Protein AF-A0A1F5FVS3-F1 (afdb_monomer)

pLDDT: mean 86.87, std 10.55, range [43.59, 98.06]

Structure (mmCIF, N/CA/C/O backbone):
data_AF-A0A1F5FVS3-F1
#
_entry.id   AF-A0A1F5FVS3-F1
#
loop_
_atom_site.group_PDB
_atom_site.id
_atom_site.type_symbol
_atom_site.label_atom_id
_atom_site.label_alt_id
_atom_site.label_comp_id
_atom_site.label_asym_id
_atom_site.label_entity_id
_atom_site.label_seq_id
_atom_site.pdbx_PDB_ins_code
_atom_site.Cartn_x
_atom_site.Cartn_y
_atom_site.Cartn_z
_atom_site.occupancy
_atom_site.B_iso_or_equiv
_atom_site.auth_seq_id
_atom_site.auth_comp_id
_atom_site.auth_asym_id
_atom_site.auth_atom_id
_atom_site.pdbx_PDB_model_num
ATOM 1 N N . MET A 1 1 ? 17.308 -24.471 -54.828 1.00 52.53 1 MET A N 1
ATOM 2 C CA . MET A 1 1 ? 17.805 -24.048 -53.495 1.00 52.53 1 MET A CA 1
ATOM 3 C C . MET A 1 1 ? 16.875 -23.069 -52.750 1.00 52.53 1 MET A C 1
ATOM 5 O O . MET A 1 1 ? 16.959 -23.013 -51.533 1.00 52.53 1 MET A O 1
ATOM 9 N N . GLY A 1 2 ? 15.968 -22.330 -53.417 1.00 55.03 2 GLY A N 1
ATOM 10 C CA . GLY A 1 2 ? 15.090 -21.342 -52.752 1.00 55.03 2 GLY A CA 1
ATOM 11 C C . GLY A 1 2 ? 13.802 -21.884 -52.103 1.00 55.03 2 GLY A C 1
ATOM 12 O O . GLY A 1 2 ? 13.390 -21.376 -51.065 1.00 55.03 2 GLY A O 1
ATOM 13 N N . ILE A 1 3 ? 13.187 -22.934 -52.662 1.00 52.12 3 ILE A N 1
ATOM 14 C CA . ILE A 1 3 ? 11.895 -23.467 -52.179 1.00 52.12 3 ILE A CA 1
ATOM 15 C C . ILE A 1 3 ? 12.048 -24.175 -50.823 1.00 52.12 3 ILE A C 1
ATOM 17 O O . ILE A 1 3 ? 11.275 -23.900 -49.910 1.00 52.12 3 ILE A O 1
ATOM 21 N N . ASP A 1 4 ? 13.099 -24.978 -50.632 1.00 51.38 4 ASP A N 1
ATOM 22 C CA . ASP A 1 4 ? 13.376 -25.644 -49.347 1.00 51.38 4 ASP A CA 1
ATOM 23 C C . ASP A 1 4 ? 13.728 -24.670 -48.217 1.00 51.38 4 ASP A C 1
ATOM 25 O O . ASP A 1 4 ? 13.404 -24.920 -47.057 1.00 51.38 4 ASP A O 1
ATOM 29 N N . PHE A 1 5 ? 14.380 -23.545 -48.531 1.00 55.28 5 PHE A N 1
ATOM 30 C CA . PHE A 1 5 ? 14.699 -22.511 -47.544 1.00 55.28 5 PHE A CA 1
ATOM 31 C C . PHE A 1 5 ? 13.444 -21.746 -47.114 1.00 55.28 5 PHE A C 1
ATOM 33 O O . PHE A 1 5 ? 13.221 -21.538 -45.919 1.00 55.28 5 PHE A O 1
ATOM 40 N N . LEU A 1 6 ? 12.582 -21.386 -48.070 1.00 43.59 6 LEU A N 1
ATOM 41 C CA . LEU 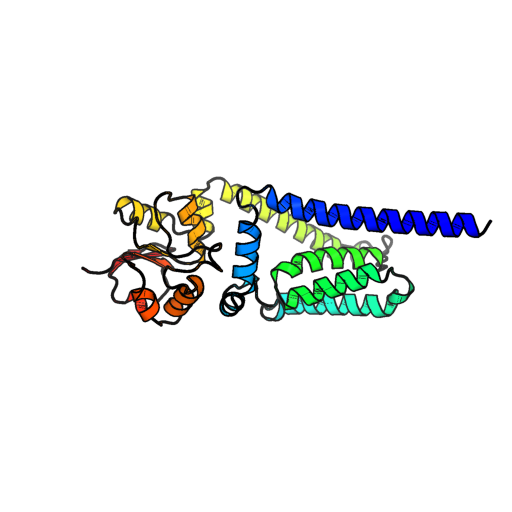A 1 6 ? 11.298 -20.750 -47.782 1.00 43.59 6 LEU A CA 1
ATOM 42 C C . LEU A 1 6 ? 10.370 -21.700 -47.015 1.00 43.59 6 LEU A C 1
ATOM 44 O O . LEU A 1 6 ? 9.794 -21.279 -46.015 1.00 43.59 6 LEU A O 1
ATOM 48 N N . TRP A 1 7 ? 10.320 -22.985 -47.386 1.00 46.38 7 TRP A N 1
ATOM 49 C CA . TRP A 1 7 ? 9.542 -24.013 -46.690 1.00 46.38 7 TRP A CA 1
ATOM 50 C C . TRP A 1 7 ? 10.064 -24.276 -45.271 1.00 46.38 7 TRP A C 1
ATOM 52 O O . TRP A 1 7 ? 9.287 -24.241 -44.319 1.00 46.38 7 TRP A O 1
ATOM 62 N N . LYS A 1 8 ? 11.385 -24.419 -45.076 1.00 54.56 8 LYS A N 1
ATOM 63 C CA . LYS A 1 8 ? 11.986 -24.531 -43.733 1.00 54.56 8 LYS A CA 1
ATOM 64 C C . LYS A 1 8 ? 11.770 -23.275 -42.891 1.00 54.56 8 LYS A C 1
ATOM 66 O O . LYS A 1 8 ? 11.511 -23.403 -41.697 1.00 54.56 8 LYS A O 1
ATOM 71 N N . SER A 1 9 ? 11.848 -22.073 -43.468 1.00 55.88 9 SER A N 1
ATOM 72 C CA . SER A 1 9 ? 11.619 -20.829 -42.717 1.00 55.88 9 SER A CA 1
ATOM 73 C C . SER A 1 9 ? 10.142 -20.636 -42.345 1.00 55.88 9 SER A C 1
ATOM 75 O O . SER A 1 9 ? 9.851 -20.243 -41.214 1.00 55.88 9 SER A O 1
ATOM 77 N N . ALA A 1 10 ? 9.210 -20.998 -43.233 1.00 57.97 10 ALA A N 1
ATOM 78 C CA . ALA A 1 10 ? 7.774 -20.995 -42.968 1.00 57.97 10 ALA A CA 1
ATOM 79 C C . ALA A 1 10 ? 7.402 -22.027 -41.894 1.00 57.97 10 ALA A C 1
ATOM 81 O O . ALA A 1 10 ? 6.698 -21.695 -40.941 1.00 57.97 10 ALA A O 1
ATOM 82 N N . ASN A 1 11 ? 7.952 -23.242 -41.981 1.00 64.50 11 ASN A N 1
ATOM 83 C CA . ASN A 1 11 ? 7.703 -24.302 -41.009 1.00 64.50 11 ASN A CA 1
ATOM 84 C C . ASN A 1 11 ? 8.291 -23.939 -39.631 1.00 64.50 11 ASN A C 1
ATOM 86 O O . ASN A 1 11 ? 7.611 -24.050 -38.612 1.00 64.50 11 ASN A O 1
ATOM 90 N N . ARG A 1 12 ? 9.496 -23.349 -39.595 1.00 65.06 12 ARG A N 1
ATOM 91 C CA . ARG A 1 12 ? 10.111 -22.816 -38.367 1.00 65.06 12 ARG A CA 1
ATOM 92 C C . ARG A 1 12 ? 9.271 -21.692 -37.753 1.00 65.06 12 ARG A C 1
ATOM 94 O O . ARG A 1 12 ? 9.069 -21.684 -36.543 1.00 65.06 12 ARG A O 1
ATOM 101 N N . ARG A 1 13 ? 8.738 -20.768 -38.562 1.00 69.50 13 ARG A N 1
ATOM 102 C CA . ARG A 1 13 ? 7.844 -19.688 -38.104 1.00 69.50 13 ARG A CA 1
ATOM 103 C C . ARG A 1 13 ? 6.516 -20.228 -37.560 1.00 69.50 13 ARG A C 1
ATOM 105 O O . ARG A 1 13 ? 6.058 -19.738 -36.531 1.00 69.50 13 ARG A O 1
ATOM 112 N N . SER A 1 14 ? 5.939 -21.247 -38.201 1.00 74.06 14 SER A N 1
ATOM 113 C CA . SER A 1 14 ? 4.710 -21.910 -37.742 1.00 74.06 14 SER A CA 1
ATOM 114 C C . SER A 1 14 ? 4.9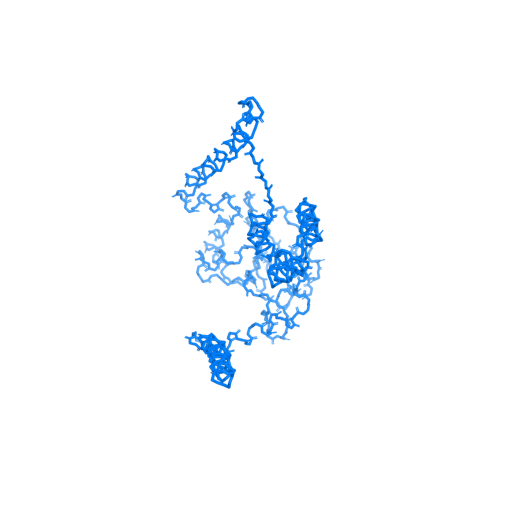09 -22.633 -36.405 1.00 74.06 14 SER A C 1
ATOM 116 O O . SER A 1 14 ? 4.090 -22.491 -35.503 1.00 74.06 14 SER A O 1
ATOM 118 N N . TRP A 1 15 ? 6.057 -23.293 -36.227 1.00 77.62 15 TRP A N 1
ATOM 119 C CA . TRP A 1 15 ? 6.436 -23.969 -34.989 1.00 77.62 15 TRP A CA 1
ATOM 120 C C . TRP A 1 15 ? 6.612 -22.986 -33.823 1.00 77.62 15 TRP A C 1
ATOM 122 O O . TRP A 1 15 ? 6.110 -23.222 -32.727 1.00 77.62 15 TRP A O 1
ATOM 132 N N . TRP A 1 16 ? 7.246 -21.831 -34.060 1.00 77.75 16 TRP A N 1
ATOM 133 C CA . TRP A 1 16 ? 7.349 -20.770 -33.051 1.00 77.75 16 TRP A CA 1
ATOM 134 C C . TRP A 1 16 ? 5.990 -20.178 -32.670 1.00 77.75 16 TRP A C 1
ATOM 136 O O . TRP A 1 16 ? 5.765 -19.887 -31.496 1.00 77.75 16 TRP A O 1
ATOM 146 N N . LEU A 1 17 ? 5.088 -19.992 -33.637 1.00 79.62 17 LEU A N 1
ATOM 147 C CA . LEU A 1 17 ? 3.727 -19.532 -33.359 1.00 79.62 17 LEU A CA 1
ATOM 148 C C . LEU A 1 17 ? 2.951 -20.559 -32.533 1.00 79.62 17 LEU A C 1
ATOM 150 O O . LEU A 1 17 ? 2.352 -20.190 -31.526 1.00 79.62 17 LEU A O 1
ATOM 154 N N . ALA A 1 18 ? 3.015 -21.834 -32.919 1.00 83.81 18 ALA A N 1
ATOM 155 C CA . ALA A 1 18 ? 2.385 -22.924 -32.190 1.00 83.81 18 ALA A CA 1
ATOM 156 C C . ALA A 1 18 ? 2.897 -22.981 -30.746 1.00 83.81 18 ALA A C 1
ATOM 158 O O . ALA A 1 18 ? 2.094 -22.946 -29.821 1.00 83.81 18 ALA A O 1
ATOM 159 N N . ASN A 1 19 ? 4.217 -22.947 -30.536 1.00 85.75 19 ASN A N 1
ATOM 160 C CA . ASN A 1 19 ? 4.802 -22.918 -29.195 1.00 85.75 19 ASN A CA 1
ATOM 161 C C . ASN A 1 19 ? 4.319 -21.727 -28.368 1.00 85.75 19 ASN A C 1
ATOM 163 O O . ASN A 1 19 ? 3.979 -21.908 -27.208 1.00 85.75 19 ASN A O 1
ATOM 167 N N . ARG A 1 20 ? 4.228 -20.524 -28.949 1.00 86.62 20 ARG A N 1
ATOM 168 C CA . ARG A 1 20 ? 3.702 -19.349 -28.233 1.00 86.62 20 ARG A CA 1
ATOM 169 C C . ARG A 1 20 ? 2.248 -19.542 -27.813 1.00 86.62 20 ARG A C 1
ATOM 171 O O . ARG A 1 20 ? 1.909 -19.228 -26.677 1.00 86.62 20 ARG A O 1
ATOM 178 N N . ILE A 1 21 ? 1.409 -20.075 -28.701 1.00 91.06 21 ILE A N 1
ATOM 179 C CA . ILE A 1 21 ? 0.006 -20.383 -28.393 1.00 91.06 21 ILE A CA 1
ATOM 180 C C . ILE A 1 21 ? -0.070 -21.442 -27.290 1.00 91.06 21 ILE A C 1
ATOM 182 O O . ILE A 1 21 ? -0.809 -21.252 -26.328 1.00 91.06 21 ILE A O 1
ATOM 186 N N . TYR A 1 22 ? 0.735 -22.505 -27.372 1.00 92.75 22 TYR A N 1
ATOM 187 C CA . TYR A 1 22 ? 0.814 -23.527 -26.329 1.00 92.75 22 TYR A CA 1
ATOM 188 C C . TYR A 1 22 ? 1.269 -22.947 -24.995 1.00 92.75 22 TYR A C 1
ATOM 190 O O . TYR A 1 22 ? 0.676 -23.267 -23.974 1.00 92.75 22 TYR A O 1
ATOM 198 N N . THR A 1 23 ? 2.272 -22.069 -24.980 1.00 92.44 23 THR A N 1
ATOM 199 C CA . THR A 1 23 ? 2.734 -21.414 -23.752 1.00 92.44 23 THR A CA 1
ATOM 200 C C . THR A 1 23 ? 1.645 -20.534 -23.144 1.00 92.44 23 THR A C 1
ATOM 202 O O . THR A 1 23 ? 1.417 -20.614 -21.943 1.00 92.44 23 THR A O 1
ATOM 205 N N . ILE A 1 24 ? 0.936 -19.735 -23.949 1.00 91.75 24 ILE A N 1
ATOM 206 C CA . ILE A 1 24 ? -0.179 -18.901 -23.468 1.00 91.75 24 ILE A CA 1
ATOM 207 C C . ILE A 1 24 ? -1.317 -19.781 -22.938 1.00 91.75 24 ILE A C 1
ATOM 209 O O . ILE A 1 24 ? -1.834 -19.530 -21.851 1.00 91.75 24 ILE A O 1
ATOM 213 N N . GLY A 1 25 ? -1.676 -20.836 -23.672 1.00 94.00 25 GLY A N 1
ATOM 214 C CA . GLY A 1 25 ? -2.702 -21.792 -23.267 1.00 94.00 25 GLY A CA 1
ATOM 215 C C . GLY A 1 25 ? -2.335 -22.522 -21.977 1.00 94.00 25 GLY A C 1
ATOM 216 O O . GLY A 1 25 ? -3.144 -22.577 -21.058 1.00 94.00 25 GLY A O 1
ATOM 217 N N . ALA A 1 26 ? -1.101 -23.014 -21.861 1.00 94.12 26 ALA A N 1
ATOM 218 C CA . ALA A 1 26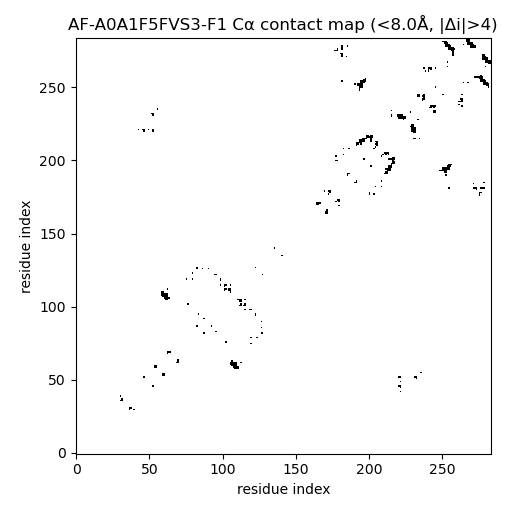 ? -0.597 -23.672 -20.660 1.00 94.12 26 ALA A CA 1
ATOM 219 C C . ALA A 1 26 ? -0.537 -22.712 -19.464 1.00 94.12 26 ALA A C 1
ATOM 221 O O . ALA A 1 26 ? -0.918 -23.097 -18.363 1.00 94.12 26 ALA A O 1
ATOM 222 N N . ALA A 1 27 ? -0.124 -21.457 -19.674 1.00 92.44 27 ALA A N 1
ATOM 223 C CA . ALA A 1 27 ? -0.136 -20.434 -18.632 1.00 92.44 27 ALA A CA 1
ATOM 224 C C . ALA A 1 27 ? -1.564 -20.151 -18.142 1.00 92.44 27 ALA A C 1
ATOM 226 O O . ALA A 1 27 ? -1.801 -20.122 -16.936 1.00 92.44 27 ALA A O 1
ATOM 227 N N . PHE A 1 28 ? -2.526 -20.012 -19.061 1.00 91.06 28 PHE A N 1
ATOM 228 C CA . PHE A 1 28 ? -3.935 -19.837 -18.713 1.00 91.06 28 PHE A CA 1
ATOM 229 C C . PHE A 1 28 ? -4.490 -21.054 -17.964 1.00 91.06 28 PHE A C 1
ATOM 231 O O . PHE A 1 28 ? -5.062 -20.896 -16.889 1.00 91.06 28 PHE A O 1
ATOM 238 N N . LEU A 1 29 ? -4.272 -22.271 -18.469 1.00 93.81 29 LEU A N 1
ATOM 239 C CA . LEU A 1 29 ? -4.700 -23.504 -17.800 1.00 93.81 29 LEU A CA 1
ATOM 240 C C . LEU A 1 29 ? -4.061 -23.653 -16.416 1.00 93.81 29 LEU A C 1
ATOM 242 O O . LEU A 1 29 ? -4.740 -24.061 -15.478 1.00 93.81 29 LEU A O 1
ATOM 246 N N . GLY A 1 30 ? -2.802 -23.239 -16.256 1.00 93.50 30 GLY A N 1
ATOM 247 C CA . GLY A 1 30 ? -2.114 -23.202 -14.967 1.00 93.50 30 GLY A CA 1
ATOM 248 C C . GLY A 1 30 ? -2.852 -22.366 -13.917 1.00 93.50 30 GLY A C 1
ATOM 249 O O . GLY A 1 30 ? -2.898 -22.757 -12.754 1.00 93.50 30 GLY A O 1
ATOM 250 N N . THR A 1 31 ? -3.520 -21.276 -14.314 1.00 92.94 31 THR A N 1
ATOM 251 C CA . THR A 1 31 ? -4.333 -20.469 -13.380 1.00 92.94 31 THR A CA 1
ATOM 252 C C . THR A 1 31 ? -5.539 -21.231 -12.814 1.00 92.94 31 THR A C 1
ATOM 254 O O . THR A 1 31 ? -5.983 -20.954 -11.698 1.00 92.94 31 THR A O 1
ATOM 257 N N . LEU A 1 32 ? -6.039 -22.235 -13.544 1.00 94.62 32 LEU A N 1
ATOM 258 C CA . LEU A 1 32 ? -7.197 -23.045 -13.154 1.00 94.62 32 LEU A CA 1
ATOM 259 C C . LEU A 1 32 ? -6.839 -24.179 -12.185 1.00 94.62 32 LEU A C 1
ATOM 261 O O . LEU A 1 32 ? -7.732 -24.730 -11.543 1.00 94.62 32 LEU A O 1
ATOM 265 N N . VAL A 1 33 ? -5.548 -24.504 -12.052 1.00 94.50 33 VAL A N 1
ATOM 266 C CA . VAL A 1 33 ? -5.030 -25.524 -11.117 1.00 94.50 33 VAL A CA 1
ATOM 267 C C . VAL A 1 33 ? -4.996 -25.001 -9.670 1.00 94.50 33 VAL A C 1
ATOM 269 O O . VAL A 1 33 ? -4.672 -25.724 -8.732 1.00 94.50 33 VAL A O 1
ATOM 272 N N . THR A 1 34 ? -5.363 -23.739 -9.451 1.00 91.81 34 THR A N 1
ATOM 273 C CA . THR A 1 34 ? -5.506 -23.168 -8.109 1.00 91.81 34 THR A CA 1
ATOM 274 C C . THR A 1 34 ? -6.781 -23.689 -7.425 1.00 91.81 34 THR A C 1
ATOM 276 O O . THR A 1 34 ? -7.751 -24.001 -8.119 1.00 91.81 34 THR A O 1
ATOM 279 N N . PRO A 1 35 ? -6.859 -23.699 -6.076 1.00 94.38 35 PRO A N 1
ATOM 280 C CA . PRO A 1 35 ? -8.090 -24.049 -5.351 1.00 94.38 35 PRO A CA 1
ATOM 281 C C . PRO A 1 35 ? -9.309 -23.180 -5.706 1.00 94.38 35 PRO A C 1
ATOM 283 O O . PRO A 1 35 ? -10.440 -23.534 -5.393 1.00 94.38 35 PRO A O 1
ATOM 286 N N . TYR A 1 36 ? -9.081 -22.025 -6.340 1.00 89.25 36 TYR A N 1
ATOM 287 C CA . TYR A 1 36 ? -10.121 -21.086 -6.747 1.00 89.25 36 TYR A CA 1
ATOM 288 C C . TYR A 1 36 ? -10.615 -21.311 -8.182 1.00 89.25 36 TYR A C 1
ATOM 290 O O . TYR A 1 36 ? -11.644 -20.744 -8.545 1.00 89.25 36 TYR A O 1
ATOM 298 N N . HIS A 1 37 ? -9.924 -22.113 -9.001 1.00 92.06 37 HIS A N 1
ATOM 299 C CA . HIS A 1 37 ? -10.269 -22.374 -10.404 1.00 92.06 37 HIS A CA 1
ATOM 300 C C . HIS A 1 37 ? -10.615 -21.081 -11.182 1.00 92.06 37 HIS A C 1
ATOM 302 O O . HIS A 1 37 ? -9.838 -20.126 -11.210 1.00 92.06 37 HIS A O 1
ATOM 308 N N . LEU A 1 38 ? -11.810 -21.010 -11.783 1.00 91.25 38 LEU A N 1
ATOM 309 C CA . LEU A 1 38 ? -12.333 -19.821 -12.472 1.00 91.25 38 LEU A CA 1
ATOM 310 C C . LEU A 1 38 ? -12.659 -18.652 -11.528 1.00 91.25 38 LEU A C 1
ATOM 312 O O . LEU A 1 38 ? -12.745 -17.509 -11.975 1.00 91.25 38 LEU A O 1
ATOM 316 N N . GLY A 1 39 ? -12.825 -18.910 -10.230 1.00 89.44 39 GLY A N 1
ATOM 317 C CA . GLY A 1 39 ? -13.071 -17.891 -9.212 1.00 89.44 39 GLY A CA 1
ATOM 318 C C . GLY A 1 39 ? -11.948 -16.857 -9.125 1.00 89.44 39 GLY A C 1
ATOM 319 O O . GLY A 1 39 ? -12.226 -15.686 -8.877 1.00 89.44 39 GLY A O 1
ATOM 320 N N . LEU A 1 40 ? -10.704 -17.243 -9.435 1.00 87.62 40 LEU A N 1
ATOM 321 C CA . LEU A 1 40 ? -9.581 -16.307 -9.528 1.00 87.62 40 LEU A CA 1
ATOM 322 C C . LEU A 1 40 ? -9.852 -15.208 -10.569 1.00 87.62 40 LEU A C 1
ATOM 324 O O . LEU A 1 40 ? -9.715 -14.020 -10.279 1.00 87.62 40 LEU A O 1
ATOM 328 N N . TRP A 1 41 ? -10.302 -15.598 -11.763 1.00 89.50 41 TRP A N 1
ATOM 329 C CA . TRP A 1 41 ? -10.631 -14.664 -12.842 1.00 89.50 41 TRP A CA 1
ATOM 330 C C . TRP A 1 41 ? -11.841 -13.796 -12.507 1.00 89.50 41 TRP A C 1
ATOM 332 O O . TRP A 1 41 ? -11.862 -12.616 -12.851 1.00 89.50 41 TRP A O 1
ATOM 342 N N . GLN A 1 42 ? -12.828 -14.341 -11.792 1.00 87.19 42 GLN A N 1
ATOM 343 C CA . GLN A 1 42 ? -13.963 -13.550 -11.315 1.00 87.19 42 GLN A CA 1
ATOM 344 C C . GLN A 1 42 ? -13.515 -12.431 -10.370 1.00 87.19 42 GLN A C 1
ATOM 346 O O . GLN A 1 42 ? -14.018 -11.315 -10.483 1.00 87.19 42 GLN A O 1
ATOM 351 N N . THR A 1 43 ? -12.575 -12.707 -9.462 1.00 83.19 43 THR A N 1
ATOM 352 C CA . THR A 1 43 ? -12.002 -11.690 -8.568 1.00 83.19 43 THR A CA 1
ATOM 353 C C . THR A 1 43 ? -11.277 -10.611 -9.364 1.00 83.19 43 THR A C 1
ATOM 355 O O . THR A 1 43 ? -11.598 -9.437 -9.207 1.00 83.19 43 THR A O 1
ATOM 358 N N . VAL A 1 44 ? -10.413 -10.997 -10.310 1.00 84.94 44 VAL A N 1
ATOM 359 C CA . VAL A 1 44 ? -9.712 -10.040 -11.184 1.00 84.94 44 VAL A CA 1
ATOM 360 C C . VAL A 1 44 ? -10.701 -9.145 -11.938 1.00 84.94 44 VAL A C 1
ATOM 362 O O . VAL A 1 44 ? -10.555 -7.928 -11.939 1.00 84.94 44 VAL A O 1
ATOM 365 N N . ILE A 1 45 ? -11.753 -9.707 -12.539 1.00 85.12 45 ILE A N 1
ATOM 366 C CA . ILE A 1 45 ? -12.769 -8.920 -13.259 1.00 85.12 45 ILE A CA 1
ATOM 367 C C . ILE A 1 45 ? -13.518 -7.967 -12.311 1.00 85.12 45 ILE A C 1
ATOM 369 O O . ILE A 1 45 ? -13.797 -6.821 -12.676 1.00 85.12 45 ILE A O 1
ATOM 373 N N . LYS A 1 46 ? -13.850 -8.409 -11.092 1.00 79.50 46 LYS A N 1
ATOM 374 C CA . LYS A 1 46 ? -14.535 -7.578 -10.085 1.00 79.50 46 LYS A CA 1
ATOM 375 C C . LYS A 1 46 ? -13.676 -6.404 -9.622 1.00 79.50 46 LYS A C 1
ATOM 377 O O . LYS A 1 46 ? -14.203 -5.296 -9.511 1.00 79.50 46 LYS A O 1
ATOM 382 N N . ASP A 1 47 ? -12.388 -6.643 -9.398 1.00 78.75 47 ASP A N 1
ATOM 383 C CA . ASP A 1 47 ? -11.425 -5.602 -9.041 1.00 78.75 47 ASP A CA 1
ATOM 384 C C . ASP A 1 47 ? -11.254 -4.617 -10.206 1.00 78.75 47 ASP A C 1
ATOM 386 O O . ASP A 1 47 ? -11.333 -3.403 -10.013 1.00 78.75 47 ASP A O 1
ATOM 390 N N . LEU A 1 48 ? -11.132 -5.128 -11.440 1.00 77.69 48 LEU A N 1
ATOM 391 C CA . LEU A 1 48 ? -10.925 -4.288 -12.619 1.00 77.69 48 LEU A CA 1
ATOM 392 C C . LEU A 1 48 ? -12.140 -3.412 -12.965 1.00 77.69 48 LEU A C 1
ATOM 394 O O . LEU A 1 48 ? -11.989 -2.255 -13.355 1.00 77.69 48 LEU A O 1
ATOM 398 N N . SER A 1 49 ? -13.353 -3.944 -12.807 1.00 78.88 49 SER A N 1
ATOM 399 C CA . SER A 1 49 ? -14.607 -3.241 -13.130 1.00 78.88 49 SER A CA 1
ATOM 400 C C . SER A 1 49 ? -15.019 -2.180 -12.099 1.00 78.88 49 SER A C 1
ATOM 402 O O . SER A 1 49 ? -15.891 -1.352 -12.370 1.00 78.88 49 SER A O 1
ATOM 404 N N . GLY A 1 50 ? -14.401 -2.163 -10.916 1.00 72.31 50 GLY A N 1
ATOM 405 C CA . GLY A 1 50 ? -14.749 -1.256 -9.826 1.00 72.31 50 GLY A CA 1
ATOM 406 C C . GLY A 1 50 ? -14.128 0.137 -9.949 1.00 72.31 50 GLY A C 1
ATOM 407 O O . GLY A 1 50 ? -13.175 0.450 -9.246 1.00 72.31 50 GLY A O 1
ATOM 408 N N . SER A 1 51 ? -14.681 1.016 -10.788 1.00 62.06 51 SER A N 1
ATOM 409 C CA . SER A 1 51 ? -14.077 2.325 -11.122 1.00 62.06 51 SER A CA 1
ATOM 410 C C . SER A 1 51 ? -13.716 3.228 -9.926 1.00 62.06 51 SER A C 1
ATOM 412 O O . SER A 1 51 ? -12.692 3.905 -9.962 1.00 62.06 51 SER A O 1
ATOM 414 N N . LYS A 1 52 ? -14.506 3.223 -8.842 1.00 66.75 52 LYS A N 1
ATOM 415 C CA . LYS A 1 52 ? -14.270 4.071 -7.653 1.00 66.75 52 LYS A CA 1
ATOM 416 C C . LYS A 1 52 ? -13.139 3.579 -6.733 1.00 66.75 52 LYS A C 1
ATOM 418 O O . LYS A 1 52 ? -12.710 4.329 -5.862 1.00 66.75 52 LYS A O 1
ATOM 423 N N . ILE A 1 53 ? -12.659 2.347 -6.913 1.00 69.50 53 ILE A N 1
ATOM 424 C CA . ILE A 1 53 ? -11.620 1.719 -6.073 1.00 69.50 53 ILE A CA 1
ATOM 425 C C . ILE A 1 53 ? -10.223 2.212 -6.467 1.00 69.50 53 ILE A C 1
ATOM 427 O O . ILE A 1 53 ? -9.390 2.483 -5.604 1.00 69.50 53 ILE A O 1
ATOM 431 N N . TRP A 1 54 ? -9.989 2.410 -7.765 1.00 70.44 54 TRP A N 1
ATOM 432 C CA . TRP A 1 54 ? -8.669 2.692 -8.334 1.00 70.44 54 TRP A CA 1
ATOM 433 C C . TRP A 1 54 ? -8.003 3.970 -7.835 1.00 70.44 54 TRP A C 1
ATOM 435 O O . TRP A 1 54 ? -6.781 4.060 -7.780 1.00 70.44 54 TRP A O 1
ATOM 445 N N . THR A 1 55 ? -8.792 4.967 -7.446 1.00 74.38 55 THR A N 1
ATOM 446 C CA . THR A 1 55 ? -8.264 6.243 -6.952 1.00 74.38 55 THR A CA 1
ATOM 447 C C . THR A 1 55 ? -8.010 6.257 -5.448 1.00 74.38 55 THR A C 1
ATOM 449 O O . THR A 1 55 ? -7.388 7.197 -4.962 1.00 74.38 55 THR A O 1
ATOM 452 N N . GLY A 1 56 ? -8.528 5.272 -4.707 1.00 76.56 56 GLY A N 1
ATOM 453 C CA . GLY A 1 56 ? -8.424 5.207 -3.246 1.00 76.56 56 GLY A CA 1
ATOM 454 C C . GLY A 1 56 ? -7.154 4.524 -2.737 1.00 76.56 56 GLY A C 1
ATOM 455 O O . GLY A 1 56 ? -6.859 4.612 -1.550 1.00 76.56 56 GLY A O 1
ATOM 456 N N . ILE A 1 57 ? -6.414 3.854 -3.622 1.00 81.06 57 ILE A N 1
ATOM 457 C CA . ILE A 1 57 ? -5.247 3.033 -3.292 1.00 81.06 57 ILE A CA 1
ATOM 458 C C . ILE A 1 57 ? -4.016 3.715 -3.872 1.00 81.06 57 ILE A C 1
ATOM 460 O O . ILE A 1 57 ? -3.918 3.882 -5.087 1.00 81.06 57 ILE A O 1
ATOM 464 N N . ALA A 1 58 ? -3.088 4.121 -3.008 1.00 82.56 58 ALA A N 1
ATOM 465 C CA . ALA A 1 58 ? -1.911 4.895 -3.395 1.00 82.56 58 ALA A CA 1
ATOM 466 C C . ALA A 1 58 ? -1.114 4.195 -4.512 1.00 82.56 58 ALA A C 1
ATOM 468 O O . ALA A 1 58 ? -0.781 4.795 -5.534 1.00 82.56 58 ALA A O 1
ATOM 469 N N . GLU A 1 59 ? -0.914 2.890 -4.361 1.00 81.25 59 GLU A N 1
ATOM 470 C CA . GLU A 1 59 ? -0.177 2.012 -5.264 1.00 81.25 59 GLU A CA 1
ATOM 471 C C . GLU A 1 59 ? -0.746 1.978 -6.689 1.00 81.25 59 GLU A C 1
ATOM 473 O O . GLU A 1 59 ? -0.013 1.721 -7.647 1.00 81.25 59 GLU A O 1
ATOM 478 N N . TRP A 1 60 ? -2.053 2.220 -6.835 1.00 84.00 60 TRP A N 1
ATOM 479 C CA . TRP A 1 60 ? -2.774 2.150 -8.110 1.00 84.00 60 TRP A CA 1
ATOM 480 C C . TRP A 1 60 ? -2.892 3.509 -8.789 1.00 84.00 60 TRP A C 1
ATOM 482 O O . TRP A 1 60 ? -3.451 3.605 -9.879 1.00 84.00 60 TRP A O 1
ATOM 492 N N . THR A 1 61 ? -2.363 4.563 -8.169 1.00 87.69 61 THR A N 1
ATOM 493 C CA . THR A 1 61 ? -2.369 5.892 -8.770 1.00 87.69 61 THR A CA 1
ATOM 494 C C . THR A 1 61 ? -1.112 6.153 -9.608 1.00 87.69 61 THR A C 1
ATOM 496 O O . THR A 1 61 ? -0.091 5.485 -9.427 1.00 87.69 61 THR A O 1
ATOM 499 N N . PRO A 1 62 ? -1.161 7.125 -10.539 1.00 90.25 62 PRO A N 1
ATOM 500 C CA . PRO A 1 62 ? -0.024 7.464 -11.391 1.00 90.25 62 PRO A CA 1
ATOM 501 C C . PRO A 1 62 ? 1.198 7.945 -10.604 1.00 90.25 62 PRO A C 1
ATOM 503 O O . PRO A 1 62 ? 1.065 8.767 -9.693 1.00 90.25 6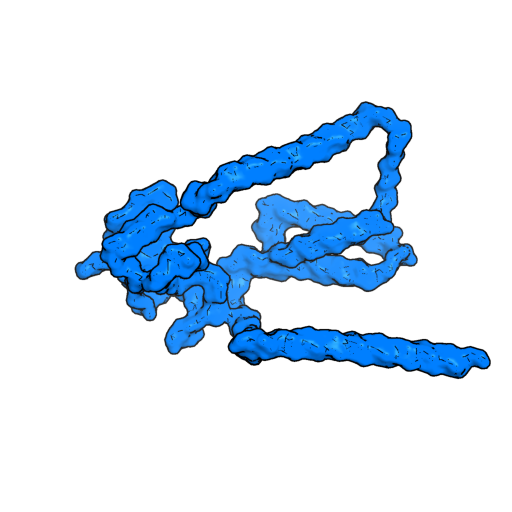2 PRO A O 1
ATOM 506 N N . ILE A 1 63 ? 2.399 7.567 -11.060 1.00 90.12 63 ILE A N 1
ATOM 507 C CA . ILE A 1 63 ? 3.674 8.053 -10.499 1.00 90.12 63 ILE A CA 1
ATOM 508 C C . ILE A 1 63 ? 3.782 9.586 -10.487 1.00 90.12 63 ILE A C 1
ATOM 510 O O . ILE A 1 63 ? 4.432 10.159 -9.617 1.00 90.12 63 ILE A O 1
ATOM 514 N N . ALA A 1 64 ? 3.083 10.267 -11.403 1.00 89.94 64 ALA A N 1
ATOM 515 C CA . ALA A 1 64 ? 3.067 11.724 -11.526 1.00 89.94 64 ALA A CA 1
ATOM 516 C C . ALA A 1 64 ? 2.659 12.461 -10.235 1.00 89.94 64 ALA A C 1
ATOM 518 O O . ALA A 1 64 ? 3.059 13.610 -10.047 1.00 89.94 64 ALA A O 1
ATOM 519 N N . LYS A 1 65 ? 1.903 11.812 -9.337 1.00 89.56 65 LYS A N 1
ATOM 520 C CA . LYS A 1 65 ? 1.427 12.406 -8.077 1.00 89.56 65 LYS A CA 1
ATOM 521 C C . LYS A 1 65 ? 2.481 12.453 -6.965 1.00 89.56 65 LYS A C 1
ATOM 523 O O . LYS A 1 65 ? 2.272 13.151 -5.977 1.00 89.56 65 LYS A O 1
ATOM 528 N N . TYR A 1 66 ? 3.589 11.727 -7.104 1.00 89.00 66 TYR A N 1
ATOM 529 C CA . TYR A 1 66 ? 4.546 11.502 -6.020 1.00 89.00 66 TYR A CA 1
ATOM 530 C C . TYR A 1 66 ? 5.854 12.260 -6.252 1.00 89.00 66 TYR A C 1
ATOM 532 O O . TYR A 1 66 ? 6.746 11.774 -6.943 1.00 89.00 66 TYR A O 1
ATOM 540 N N . PHE A 1 67 ? 5.991 13.448 -5.662 1.00 89.00 67 PHE A N 1
ATOM 541 C CA . PHE A 1 67 ? 7.258 14.189 -5.645 1.00 89.00 67 PHE A CA 1
ATOM 542 C C . PHE A 1 67 ? 8.161 13.706 -4.491 1.00 89.00 67 PHE A C 1
ATOM 544 O O . PHE A 1 67 ? 7.640 13.484 -3.397 1.00 89.00 67 PHE A O 1
ATOM 551 N N . PRO A 1 68 ? 9.489 13.550 -4.687 1.00 91.38 68 PRO A N 1
ATOM 552 C CA . PRO A 1 68 ? 10.280 13.869 -5.888 1.00 91.38 68 PRO A CA 1
ATOM 553 C C . PRO A 1 68 ? 10.415 12.723 -6.905 1.00 91.38 68 PRO A C 1
ATOM 555 O O . PRO A 1 68 ? 11.076 12.882 -7.933 1.00 91.38 68 PRO A O 1
ATOM 558 N N . THR A 1 69 ? 9.811 11.565 -6.640 1.00 88.44 69 THR A N 1
ATOM 559 C CA . THR A 1 69 ? 9.928 10.364 -7.482 1.00 88.44 69 THR A CA 1
ATOM 560 C C . THR A 1 69 ? 9.503 10.620 -8.930 1.00 88.44 69 THR A C 1
ATOM 562 O O . THR A 1 69 ? 10.154 10.149 -9.861 1.00 88.44 69 THR A O 1
ATOM 565 N N . ASN A 1 70 ? 8.463 11.427 -9.139 1.00 91.69 70 ASN A N 1
ATOM 566 C CA . ASN A 1 70 ? 7.977 11.833 -10.454 1.00 91.69 70 ASN A CA 1
ATOM 567 C C . ASN A 1 70 ? 9.035 12.575 -11.291 1.00 91.69 70 ASN A C 1
ATOM 569 O O . ASN A 1 70 ? 9.135 12.335 -12.492 1.00 91.69 70 ASN A O 1
ATOM 573 N N . ALA A 1 71 ? 9.852 13.430 -10.673 1.00 92.69 71 ALA A N 1
ATOM 574 C CA . ALA A 1 71 ? 10.895 14.194 -11.348 1.00 92.69 71 ALA A CA 1
ATOM 575 C C . ALA A 1 71 ? 12.052 13.288 -11.788 1.00 92.69 71 ALA A C 1
ATOM 577 O O . ALA A 1 71 ? 12.508 13.374 -12.928 1.00 92.69 71 ALA A O 1
ATOM 578 N N . LEU A 1 72 ? 12.479 12.365 -10.918 1.00 90.31 72 LEU A N 1
ATOM 579 C CA . LEU A 1 72 ? 13.483 11.350 -11.260 1.00 90.31 72 LEU A CA 1
ATOM 580 C C . LEU A 1 72 ? 12.989 10.435 -12.388 1.00 90.31 72 LEU A C 1
ATOM 582 O O . LEU A 1 72 ? 13.727 10.140 -13.330 1.00 90.31 72 LEU A O 1
ATOM 586 N N . PHE A 1 73 ? 11.718 10.035 -12.325 1.00 91.81 73 PHE A N 1
ATOM 587 C CA . PHE A 1 73 ? 11.092 9.231 -13.365 1.00 91.81 73 PHE A CA 1
ATOM 588 C C . PHE A 1 73 ? 11.048 9.980 -14.705 1.00 91.81 73 PHE A C 1
ATOM 590 O O . PHE A 1 73 ? 11.462 9.431 -15.727 1.00 91.81 73 PHE A O 1
ATOM 597 N N . ALA A 1 74 ? 10.654 11.256 -14.704 1.00 92.69 74 ALA A N 1
ATOM 598 C CA . ALA A 1 74 ? 10.662 12.100 -15.897 1.00 92.69 74 ALA A CA 1
ATOM 599 C C . ALA A 1 74 ? 12.072 12.243 -16.495 1.00 92.69 74 ALA A C 1
ATOM 601 O O . ALA A 1 74 ? 12.240 12.064 -17.701 1.00 92.69 74 ALA A O 1
ATOM 602 N N . LEU A 1 75 ? 13.095 12.475 -15.664 1.00 93.38 75 LEU A N 1
ATOM 603 C CA . LEU A 1 75 ? 14.490 12.545 -16.107 1.00 93.38 75 LEU A CA 1
ATOM 604 C C . LEU A 1 75 ? 14.941 11.242 -16.783 1.00 93.38 75 LEU A C 1
ATOM 606 O O . LEU A 1 75 ? 15.544 11.280 -17.856 1.00 93.38 75 LEU A O 1
ATOM 610 N N . SER A 1 76 ? 14.606 10.084 -16.205 1.00 92.88 76 SER A N 1
ATOM 611 C CA . SER A 1 76 ? 14.907 8.787 -16.828 1.00 92.88 76 SER A CA 1
ATOM 612 C C . SER A 1 76 ? 14.196 8.610 -18.178 1.00 92.88 76 SER A C 1
ATOM 614 O O . SER A 1 76 ? 14.788 8.105 -19.131 1.00 92.88 76 SER A O 1
ATOM 616 N N . GLY A 1 77 ? 12.963 9.112 -18.303 1.00 92.81 77 GLY A N 1
ATOM 617 C CA . GLY A 1 77 ? 12.227 9.158 -19.565 1.00 92.81 77 GLY A CA 1
ATOM 618 C C . GLY A 1 77 ? 12.917 10.027 -20.619 1.00 92.81 77 GLY A C 1
ATOM 619 O O . GLY A 1 77 ? 13.035 9.611 -21.769 1.00 92.81 77 GLY A O 1
ATOM 620 N N . LEU A 1 78 ? 13.449 11.193 -20.236 1.00 93.19 78 LEU A N 1
ATOM 621 C CA . LEU A 1 78 ? 14.210 12.062 -21.144 1.00 93.19 78 LEU A CA 1
ATOM 622 C C . LEU A 1 78 ? 15.479 11.374 -21.663 1.00 93.19 78 LEU A C 1
ATOM 624 O O . LEU A 1 78 ? 15.755 11.419 -22.861 1.00 93.19 78 LEU A O 1
ATOM 628 N N . ILE A 1 79 ? 16.215 10.684 -20.786 1.00 90.81 79 ILE A N 1
ATOM 629 C CA . ILE A 1 79 ? 17.391 9.889 -21.175 1.00 90.81 79 ILE A CA 1
ATOM 630 C C . ILE A 1 79 ? 16.979 8.774 -22.145 1.00 90.81 79 ILE A C 1
ATOM 632 O O . ILE A 1 79 ? 17.641 8.551 -23.159 1.00 90.81 79 ILE A O 1
ATOM 636 N N . PHE A 1 80 ? 15.862 8.096 -21.876 1.00 91.25 80 PHE A N 1
ATOM 637 C CA . PHE A 1 80 ? 15.338 7.057 -22.757 1.00 91.25 80 PHE A CA 1
ATOM 638 C C . PHE A 1 80 ? 14.942 7.587 -24.138 1.00 91.25 80 PHE A C 1
ATOM 640 O O . PHE A 1 80 ? 15.309 6.982 -25.146 1.00 91.25 80 PHE A O 1
ATOM 647 N N . ILE A 1 81 ? 14.264 8.735 -24.204 1.00 90.56 81 ILE A N 1
ATOM 648 C CA . ILE A 1 81 ? 13.913 9.401 -25.466 1.00 90.56 81 ILE A CA 1
ATOM 649 C C . ILE A 1 81 ? 15.181 9.803 -26.225 1.00 90.56 81 ILE A C 1
ATOM 651 O O . ILE A 1 81 ? 15.286 9.543 -27.421 1.00 90.56 81 ILE A O 1
ATOM 655 N N . TYR A 1 82 ? 16.177 10.372 -25.545 1.00 90.00 82 TYR A N 1
ATOM 656 C CA . TYR A 1 82 ? 17.461 10.700 -26.162 1.00 90.00 82 TYR A CA 1
ATOM 657 C C . TYR A 1 82 ? 18.132 9.465 -26.786 1.00 90.00 82 TYR A C 1
ATOM 659 O O . TYR A 1 82 ? 18.581 9.512 -27.936 1.00 90.00 82 TYR A O 1
ATOM 667 N N . MET A 1 83 ? 18.164 8.336 -26.070 1.00 87.25 83 MET A N 1
ATOM 668 C CA . MET A 1 83 ? 18.702 7.079 -26.600 1.00 87.25 83 MET A CA 1
ATOM 669 C C . MET A 1 83 ? 17.889 6.565 -27.785 1.00 87.25 83 MET A C 1
ATOM 671 O O . MET A 1 83 ? 18.476 6.133 -28.776 1.00 87.25 83 MET A O 1
ATOM 675 N N . LEU A 1 84 ? 16.557 6.635 -27.709 1.00 86.56 84 LEU A N 1
ATOM 676 C CA . LEU A 1 84 ? 15.680 6.255 -28.810 1.00 86.56 84 LEU A CA 1
ATOM 677 C C . LEU A 1 84 ? 16.044 7.061 -30.057 1.00 86.56 84 LEU A C 1
ATOM 679 O O . LEU A 1 84 ? 16.320 6.466 -31.087 1.00 86.56 84 LEU A O 1
ATOM 683 N N . LEU A 1 85 ? 16.137 8.387 -29.960 1.00 87.38 85 LEU A N 1
ATOM 684 C CA . LEU A 1 85 ? 16.417 9.260 -31.104 1.00 87.38 85 LEU A CA 1
ATOM 685 C C . LEU A 1 85 ? 17.831 9.070 -31.677 1.00 87.38 85 LEU A C 1
ATOM 687 O O . LEU A 1 85 ? 18.011 9.067 -32.893 1.00 87.38 85 LEU A O 1
ATOM 691 N N . THR A 1 86 ? 18.840 8.884 -30.823 1.00 84.00 86 THR A N 1
ATOM 692 C CA . THR A 1 86 ? 20.250 8.811 -31.253 1.00 84.00 86 THR A CA 1
ATOM 693 C C . THR A 1 86 ? 20.707 7.411 -31.659 1.00 84.00 86 THR A C 1
ATOM 695 O O . THR A 1 86 ? 21.620 7.269 -32.477 1.00 84.00 86 THR A O 1
ATOM 698 N N . LYS A 1 87 ? 20.090 6.359 -31.110 1.00 80.69 87 LYS A N 1
ATOM 699 C CA . LYS A 1 87 ? 20.489 4.962 -31.328 1.00 80.69 87 LYS A CA 1
ATOM 700 C C . LYS A 1 87 ? 19.430 4.136 -32.064 1.00 80.69 87 LYS A C 1
ATOM 702 O O . LYS A 1 87 ? 19.720 2.979 -32.346 1.00 80.69 87 LYS A O 1
ATOM 707 N N . PHE A 1 88 ? 18.278 4.695 -32.466 1.00 74.12 88 PHE A N 1
ATOM 708 C CA . PHE A 1 88 ? 17.166 3.958 -33.105 1.00 74.12 88 PHE A CA 1
ATOM 709 C C . PHE A 1 88 ? 17.605 2.941 -34.167 1.00 74.12 88 PHE A C 1
ATOM 711 O O . PHE A 1 88 ? 17.175 1.795 -34.161 1.00 74.12 88 PHE A O 1
ATOM 718 N N . LYS A 1 89 ? 18.503 3.352 -35.074 1.00 74.94 89 LYS A N 1
ATOM 719 C CA . LYS A 1 89 ? 18.962 2.521 -36.201 1.00 74.94 89 LYS A CA 1
ATOM 720 C C . LYS A 1 89 ? 19.911 1.386 -35.800 1.00 74.94 89 LYS A C 1
ATOM 722 O O . LYS A 1 89 ? 20.172 0.507 -36.611 1.00 74.94 89 LYS A O 1
ATOM 727 N N . LYS A 1 90 ? 20.476 1.434 -34.592 1.00 77.50 90 LYS A N 1
ATOM 728 C CA . LYS A 1 90 ? 21.461 0.466 -34.082 1.00 77.50 90 LYS A CA 1
ATOM 729 C C . LYS A 1 90 ? 20.852 -0.553 -33.123 1.00 77.50 90 LYS A C 1
ATOM 731 O O . LYS A 1 90 ? 21.527 -1.518 -32.779 1.00 77.50 90 LYS A O 1
ATOM 736 N N . VAL A 1 91 ? 19.618 -0.334 -32.674 1.00 76.19 91 VAL A N 1
ATOM 737 C CA . VAL A 1 91 ? 18.995 -1.147 -31.628 1.00 76.19 91 VAL A CA 1
ATOM 738 C C . VAL A 1 91 ? 17.781 -1.872 -32.174 1.00 76.19 91 VAL A C 1
ATOM 740 O O . VAL A 1 91 ? 17.080 -1.384 -33.054 1.00 76.19 91 VAL A O 1
ATOM 743 N N . GLU A 1 92 ? 17.535 -3.060 -31.637 1.00 82.75 92 GLU A N 1
ATOM 744 C CA . GLU A 1 92 ? 16.340 -3.836 -31.925 1.00 82.75 92 GLU A CA 1
ATOM 745 C C . GLU A 1 92 ? 15.086 -3.080 -31.421 1.00 82.75 92 GLU A C 1
ATOM 747 O O . 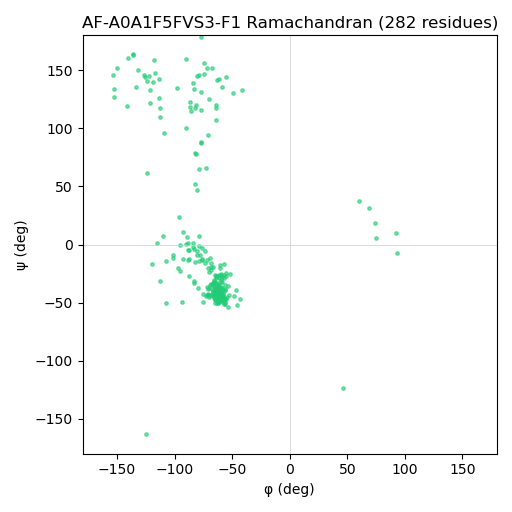GLU A 1 92 ? 14.952 -2.861 -30.211 1.00 82.75 92 GLU A O 1
ATOM 752 N N . PRO A 1 93 ? 14.150 -2.685 -32.313 1.00 84.62 93 PRO A N 1
ATOM 753 C CA . PRO A 1 93 ? 13.014 -1.825 -31.957 1.00 84.62 93 PRO A CA 1
ATOM 754 C C . PRO A 1 93 ? 12.092 -2.410 -30.885 1.00 84.62 93 PRO A C 1
ATOM 756 O O . PRO A 1 93 ? 11.443 -1.667 -30.151 1.00 84.62 93 PRO A O 1
ATOM 759 N N . VAL A 1 94 ? 12.048 -3.741 -30.767 1.00 86.00 94 VAL A N 1
ATOM 760 C CA . VAL A 1 94 ? 11.192 -4.450 -29.808 1.00 86.00 94 VAL A CA 1
ATOM 761 C C . VAL A 1 94 ? 11.488 -4.016 -28.372 1.00 86.00 94 VAL A C 1
ATOM 763 O O . VAL A 1 94 ? 10.554 -3.732 -27.629 1.00 86.00 94 VAL A O 1
ATOM 766 N N . TRP A 1 95 ? 12.759 -3.879 -27.982 1.00 85.56 95 TRP A N 1
ATOM 767 C CA . TRP A 1 95 ? 13.120 -3.485 -26.612 1.00 85.56 95 TRP A CA 1
ATOM 768 C C . TRP A 1 95 ? 12.738 -2.045 -26.286 1.00 85.56 95 TRP A C 1
ATOM 770 O O . TRP A 1 95 ? 12.341 -1.757 -25.160 1.00 85.56 95 TRP A O 1
ATOM 780 N N . PHE A 1 96 ? 12.805 -1.150 -27.271 1.00 87.12 96 PHE A N 1
ATOM 781 C CA . PHE A 1 96 ? 12.352 0.227 -27.104 1.00 87.12 96 PHE A CA 1
ATOM 782 C C . PHE A 1 96 ? 10.828 0.324 -27.026 1.00 87.12 96 PHE A C 1
ATOM 784 O O . PHE A 1 96 ? 10.318 1.103 -26.228 1.00 87.12 96 PHE A O 1
ATOM 791 N N . LEU A 1 97 ? 10.093 -0.491 -27.786 1.00 89.50 97 LEU A N 1
ATOM 792 C CA . LEU A 1 97 ? 8.633 -0.559 -27.682 1.00 89.50 97 LEU A CA 1
ATOM 793 C C . LEU A 1 97 ? 8.186 -1.143 -26.336 1.00 89.50 97 LEU A C 1
ATOM 795 O O . LEU A 1 97 ? 7.296 -0.586 -25.698 1.00 89.50 97 LEU A O 1
ATOM 799 N N . VAL A 1 98 ? 8.835 -2.216 -25.872 1.00 89.88 98 VAL A N 1
ATOM 800 C CA . VAL A 1 98 ? 8.599 -2.787 -24.536 1.00 89.88 98 VAL A CA 1
ATOM 801 C C . VAL A 1 98 ? 8.927 -1.760 -23.452 1.00 89.88 98 VAL A C 1
ATOM 803 O O . VAL A 1 98 ? 8.111 -1.531 -22.563 1.00 89.88 98 VAL A O 1
ATOM 806 N N . GLY A 1 99 ? 10.079 -1.090 -23.554 1.00 90.44 99 GLY A N 1
ATOM 807 C CA . GLY A 1 99 ? 10.478 -0.025 -22.636 1.00 90.44 99 GLY A CA 1
ATOM 808 C C . GLY A 1 99 ? 9.470 1.123 -22.600 1.00 90.44 99 GLY A C 1
ATOM 809 O O . GLY A 1 99 ? 9.042 1.513 -21.519 1.00 90.44 99 GLY A O 1
ATOM 810 N N . ALA A 1 100 ? 9.023 1.611 -23.760 1.00 91.31 100 ALA A N 1
ATOM 811 C CA . ALA A 1 100 ? 8.011 2.660 -23.855 1.00 91.31 100 ALA A CA 1
ATOM 812 C C . ALA A 1 100 ? 6.668 2.225 -23.247 1.00 91.31 100 ALA A C 1
ATOM 814 O O . ALA A 1 100 ? 6.065 2.984 -22.493 1.00 91.31 100 ALA A O 1
ATOM 815 N N . GLY A 1 101 ? 6.225 0.991 -23.508 1.00 92.56 101 GLY A N 1
ATOM 816 C CA . GLY A 1 101 ? 5.008 0.442 -22.908 1.00 92.56 101 GLY A CA 1
ATOM 817 C C . GLY A 1 101 ? 5.084 0.389 -21.380 1.00 92.56 101 GLY A C 1
ATOM 818 O O . GLY A 1 101 ? 4.172 0.857 -20.699 1.00 92.56 101 GLY A O 1
ATOM 819 N N . ILE A 1 102 ? 6.199 -0.107 -20.834 1.00 91.50 102 ILE A N 1
ATOM 820 C CA . ILE A 1 102 ? 6.433 -0.161 -19.385 1.00 91.50 102 ILE A CA 1
ATOM 821 C C . ILE A 1 102 ? 6.528 1.254 -18.791 1.00 91.50 102 ILE A C 1
ATOM 823 O O . ILE A 1 102 ? 5.915 1.518 -17.757 1.00 91.50 102 ILE A O 1
ATOM 827 N N . PHE A 1 103 ? 7.216 2.185 -19.457 1.00 92.69 103 PHE A N 1
ATOM 828 C CA . PHE A 1 103 ? 7.287 3.588 -19.039 1.00 92.69 103 PHE A CA 1
ATOM 829 C C . PHE A 1 103 ? 5.896 4.218 -18.929 1.00 92.69 103 PHE A C 1
ATOM 831 O O . PHE A 1 103 ? 5.539 4.769 -17.889 1.00 92.69 103 PHE A O 1
ATOM 838 N N . CYS A 1 104 ? 5.081 4.085 -19.980 1.00 91.56 104 CYS A N 1
ATOM 839 C CA . CYS A 1 104 ? 3.712 4.592 -20.000 1.00 91.56 104 CYS A CA 1
ATOM 840 C C . CYS A 1 104 ? 2.842 3.937 -18.920 1.00 91.56 104 CYS A C 1
ATOM 842 O O . CYS A 1 104 ? 2.014 4.609 -18.310 1.00 91.56 104 CYS A O 1
ATOM 844 N N . SER A 1 105 ? 3.054 2.651 -18.631 1.00 89.94 105 SER A N 1
ATOM 845 C CA . SER A 1 105 ? 2.276 1.931 -17.620 1.00 89.94 105 SER A CA 1
ATOM 846 C C . SER A 1 105 ? 2.445 2.490 -16.198 1.00 89.94 105 SER A C 1
ATOM 848 O O . SER A 1 105 ? 1.500 2.440 -15.414 1.00 89.94 105 SER A O 1
ATOM 850 N N . ALA A 1 106 ? 3.582 3.122 -15.879 1.00 87.81 106 ALA A N 1
ATOM 851 C CA . ALA A 1 106 ? 3.795 3.783 -14.587 1.00 87.81 106 ALA A CA 1
ATOM 852 C C . ALA A 1 106 ? 2.914 5.036 -14.388 1.00 87.81 106 ALA A C 1
ATOM 854 O O . ALA A 1 106 ? 2.643 5.444 -13.255 1.00 87.81 106 ALA A O 1
ATOM 855 N N . PHE A 1 107 ? 2.428 5.638 -15.482 1.00 87.75 107 PHE A N 1
ATOM 856 C CA . PHE A 1 107 ? 1.419 6.703 -15.441 1.00 87.75 107 PHE A CA 1
ATOM 857 C C . PHE A 1 107 ? -0.004 6.169 -15.267 1.00 87.75 107 PHE A C 1
ATOM 859 O O . PHE A 1 107 ? -0.914 6.958 -15.035 1.00 87.75 107 PHE A O 1
ATOM 866 N N . LEU A 1 108 ? -0.202 4.854 -15.356 1.00 84.44 108 LEU A N 1
ATOM 867 C CA . LEU A 1 108 ? -1.454 4.204 -14.984 1.00 84.44 108 LEU A CA 1
ATOM 868 C C . LEU A 1 108 ? -1.384 3.733 -13.529 1.00 84.44 108 LEU A C 1
ATOM 870 O O . LEU A 1 108 ? -2.276 4.042 -12.751 1.00 84.44 108 LEU A O 1
ATOM 874 N N . VAL A 1 109 ? -0.304 3.032 -13.164 1.00 83.62 109 VAL A N 1
ATOM 875 C CA . VAL A 1 109 ? -0.116 2.391 -11.855 1.00 83.62 109 VAL A CA 1
ATOM 876 C C . VAL A 1 109 ? 1.339 2.542 -11.408 1.00 83.62 109 VAL A C 1
ATOM 878 O O . VAL A 1 109 ? 2.247 2.019 -12.058 1.00 83.62 109 VAL A O 1
ATOM 881 N N . ASN A 1 110 ? 1.577 3.204 -10.272 1.00 83.69 110 ASN A N 1
ATOM 882 C CA . ASN A 1 110 ? 2.929 3.479 -9.778 1.00 83.69 110 ASN A CA 1
ATOM 883 C C . ASN A 1 110 ? 3.763 2.209 -9.524 1.00 83.69 110 ASN A C 1
ATOM 885 O O . ASN A 1 110 ? 4.970 2.221 -9.761 1.00 83.69 110 ASN A O 1
ATOM 889 N N . ASN A 1 111 ? 3.151 1.091 -9.119 1.00 83.44 111 ASN A N 1
ATOM 890 C CA . ASN A 1 111 ? 3.876 -0.169 -8.890 1.00 83.44 111 ASN A CA 1
ATOM 891 C C . ASN A 1 111 ? 4.592 -0.712 -10.137 1.00 83.44 111 ASN A C 1
ATOM 893 O O . ASN A 1 111 ? 5.536 -1.489 -10.016 1.00 83.44 111 ASN A O 1
ATOM 897 N N . LEU A 1 112 ? 4.192 -0.299 -11.343 1.00 85.88 112 LEU A N 1
ATOM 898 C CA . LEU A 1 112 ? 4.860 -0.731 -12.570 1.00 85.88 112 LEU A CA 1
ATOM 899 C C . LEU A 1 112 ? 6.180 0.014 -12.833 1.00 85.88 112 LEU A C 1
ATOM 901 O O . LEU A 1 112 ? 6.968 -0.402 -13.685 1.00 85.88 112 LEU A O 1
ATOM 905 N N . SER A 1 113 ? 6.481 1.059 -12.054 1.00 86.75 113 SER A N 1
ATOM 906 C CA . SER A 1 113 ? 7.756 1.783 -12.123 1.00 86.75 113 SER A CA 1
ATOM 907 C C . SER A 1 113 ? 8.973 0.906 -11.796 1.00 86.75 113 SER A C 1
ATOM 909 O O . SER A 1 113 ? 10.054 1.145 -12.332 1.00 86.75 113 SER A O 1
ATOM 911 N N . PHE A 1 114 ? 8.821 -0.165 -11.010 1.00 85.69 114 PHE A N 1
ATOM 912 C CA . PHE A 1 114 ? 9.917 -1.110 -10.758 1.00 85.69 114 PHE A CA 1
ATOM 913 C C . PHE A 1 114 ? 10.343 -1.862 -12.027 1.00 85.69 114 PHE A C 1
ATOM 915 O O . PHE A 1 114 ? 11.538 -2.037 -12.275 1.00 85.69 114 PHE A O 1
ATOM 922 N N . PHE A 1 115 ? 9.386 -2.242 -12.882 1.00 88.62 115 PHE A N 1
ATOM 923 C CA . PHE A 1 115 ? 9.699 -2.835 -14.186 1.00 88.62 115 PHE A CA 1
ATOM 924 C C . PHE A 1 115 ? 10.383 -1.823 -15.105 1.00 88.62 115 PHE A C 1
ATOM 926 O O . PHE A 1 115 ? 11.263 -2.203 -15.880 1.00 88.62 115 PHE A O 1
ATOM 933 N N . TRP A 1 116 ? 10.023 -0.537 -14.988 1.00 91.94 116 TRP A N 1
ATOM 934 C CA . TRP A 1 116 ? 10.712 0.529 -15.707 1.00 91.94 116 TRP A CA 1
ATOM 935 C C . TRP A 1 116 ? 12.185 0.608 -15.312 1.00 91.94 116 TRP A C 1
ATOM 937 O O . TRP A 1 116 ? 13.035 0.649 -16.192 1.00 91.94 116 TRP A O 1
ATOM 947 N N . VAL A 1 117 ? 12.512 0.553 -14.018 1.00 89.38 117 VAL A N 1
ATOM 948 C CA . VAL A 1 117 ? 13.912 0.569 -13.562 1.00 89.38 117 VAL A CA 1
ATOM 949 C C . VAL A 1 117 ? 14.706 -0.585 -14.182 1.00 89.38 117 VAL A C 1
ATOM 951 O O . VAL A 1 117 ? 15.791 -0.361 -14.716 1.00 89.38 117 VAL A O 1
ATOM 954 N N . ALA A 1 118 ? 14.152 -1.800 -14.188 1.00 88.62 118 ALA A N 1
ATOM 955 C CA . ALA A 1 118 ? 14.822 -2.967 -14.760 1.00 88.62 118 ALA A CA 1
ATOM 956 C C . ALA A 1 118 ? 15.083 -2.820 -16.272 1.00 88.62 118 ALA A C 1
ATOM 958 O O . ALA A 1 118 ? 16.216 -3.008 -16.726 1.00 88.62 118 ALA A O 1
ATOM 959 N N . ILE A 1 119 ? 14.063 -2.448 -17.059 1.00 88.25 119 ILE A N 1
ATOM 960 C CA . ILE A 1 119 ? 14.233 -2.275 -18.511 1.00 88.25 119 ILE A CA 1
ATOM 961 C C . ILE A 1 119 ? 15.106 -1.060 -18.836 1.00 88.25 119 ILE A C 1
ATOM 963 O O . ILE A 1 119 ? 15.900 -1.111 -19.772 1.00 88.25 119 ILE A O 1
ATOM 967 N N . PHE A 1 120 ? 15.021 0.009 -18.045 1.00 89.62 120 PHE A N 1
ATOM 968 C CA . PHE A 1 120 ? 15.852 1.195 -18.200 1.00 89.62 120 PHE A CA 1
ATOM 969 C C . PHE A 1 120 ? 17.328 0.858 -17.988 1.00 89.62 120 PHE A C 1
ATOM 971 O O . PHE A 1 120 ? 18.143 1.208 -18.838 1.00 89.62 120 PHE A O 1
ATOM 978 N N . ILE A 1 121 ? 17.678 0.114 -16.931 1.00 89.12 121 ILE A N 1
ATOM 979 C CA . ILE A 1 121 ? 19.050 -0.374 -16.702 1.00 89.12 121 ILE A CA 1
ATOM 980 C C . ILE A 1 121 ? 19.513 -1.245 -17.873 1.00 89.12 121 ILE A C 1
ATOM 982 O O . ILE A 1 121 ? 20.598 -1.032 -18.404 1.00 89.12 121 ILE A O 1
ATOM 986 N N . PHE A 1 122 ? 18.685 -2.187 -18.330 1.00 87.50 122 PHE A N 1
ATOM 987 C CA . PHE A 1 122 ? 19.021 -3.043 -19.470 1.00 87.50 122 PHE A CA 1
ATOM 988 C C . PHE A 1 122 ? 19.291 -2.243 -20.759 1.00 87.50 122 PHE A C 1
ATOM 990 O O . PHE A 1 122 ? 20.300 -2.463 -21.434 1.00 87.50 122 PHE A O 1
ATOM 997 N N . VAL A 1 123 ? 18.413 -1.294 -21.105 1.00 86.25 123 VAL A N 1
ATOM 998 C CA . VAL A 1 123 ? 18.544 -0.475 -22.321 1.00 86.25 123 VAL A CA 1
ATOM 999 C C . VAL A 1 123 ? 19.727 0.482 -22.210 1.00 86.25 123 VAL A C 1
ATOM 1001 O O . VAL A 1 123 ? 20.487 0.610 -23.171 1.00 86.25 123 VAL A O 1
ATOM 1004 N N . THR A 1 124 ? 19.912 1.135 -21.063 1.00 85.94 124 THR A N 1
ATOM 1005 C CA . THR A 1 124 ? 21.047 2.041 -20.838 1.00 85.94 124 THR A CA 1
ATOM 1006 C C . THR A 1 124 ? 22.370 1.285 -20.866 1.00 85.94 124 THR A C 1
ATOM 1008 O O . THR A 1 124 ? 23.234 1.648 -21.653 1.00 85.94 124 THR A O 1
ATOM 1011 N N . ALA A 1 125 ? 22.520 0.182 -20.131 1.00 83.94 125 ALA A N 1
ATOM 1012 C CA . ALA A 1 125 ? 23.763 -0.593 -20.100 1.00 83.94 125 ALA A CA 1
ATOM 1013 C C . ALA A 1 125 ? 24.191 -1.115 -21.484 1.00 83.94 125 ALA A C 1
ATOM 1015 O O . ALA A 1 125 ? 25.382 -1.230 -21.763 1.00 83.94 125 ALA A O 1
ATOM 1016 N N . ARG A 1 126 ? 23.230 -1.422 -22.365 1.00 82.44 126 ARG A N 1
ATOM 1017 C CA . ARG A 1 126 ? 23.513 -1.946 -23.708 1.00 82.44 126 ARG A CA 1
ATOM 1018 C C . ARG A 1 126 ? 23.836 -0.870 -24.744 1.00 82.44 126 ARG A C 1
ATOM 1020 O O . ARG A 1 126 ? 24.549 -1.154 -25.700 1.00 82.44 126 ARG A O 1
ATOM 1027 N N . ASN A 1 127 ? 23.260 0.324 -24.607 1.00 80.31 127 ASN A N 1
ATOM 1028 C CA . ASN A 1 127 ? 23.250 1.328 -25.681 1.00 80.31 127 ASN A CA 1
ATOM 1029 C C . ASN A 1 127 ? 23.933 2.643 -25.305 1.00 80.31 127 ASN A C 1
ATOM 1031 O O . ASN A 1 127 ? 24.242 3.460 -26.181 1.00 80.31 127 ASN A O 1
ATOM 1035 N N . PHE A 1 128 ? 24.143 2.861 -24.012 1.00 77.88 128 PHE A N 1
ATOM 1036 C CA . PHE A 1 128 ? 24.850 4.008 -23.489 1.00 77.88 128 PHE A CA 1
ATOM 1037 C C . PHE A 1 128 ? 26.334 3.650 -23.403 1.00 77.88 128 PHE A C 1
ATOM 1039 O O . PHE A 1 128 ? 26.777 2.958 -22.489 1.00 77.88 128 PHE A O 1
ATOM 1046 N N . ASP A 1 129 ? 27.101 4.106 -24.395 1.00 70.56 129 ASP A N 1
ATOM 1047 C CA . ASP A 1 129 ? 28.551 3.906 -24.477 1.00 70.56 129 ASP A CA 1
ATOM 1048 C C . ASP A 1 129 ? 29.268 4.792 -23.442 1.00 70.56 129 ASP A C 1
ATOM 1050 O O . ASP A 1 129 ? 29.986 5.733 -23.790 1.00 70.56 129 ASP A O 1
ATOM 1054 N N . PHE A 1 130 ? 29.059 4.528 -22.152 1.00 65.38 130 PHE A N 1
ATOM 1055 C CA . PHE A 1 130 ? 29.790 5.212 -21.094 1.00 65.38 130 PHE A CA 1
ATOM 1056 C C . PHE A 1 130 ? 31.196 4.627 -20.998 1.00 65.38 130 PHE A C 1
ATOM 1058 O O . PHE A 1 130 ? 31.470 3.688 -20.251 1.00 65.38 130 PHE A O 1
ATOM 1065 N N . LYS A 1 131 ? 32.112 5.178 -21.793 1.00 61.19 131 LYS A N 1
ATOM 1066 C CA . LYS A 1 131 ? 33.535 4.868 -21.682 1.00 61.19 131 LYS A CA 1
ATOM 1067 C C . LYS A 1 131 ? 34.110 5.616 -20.485 1.00 61.19 131 LYS A C 1
ATOM 1069 O O . LYS A 1 131 ? 34.616 6.727 -20.613 1.00 61.19 131 LYS A O 1
ATOM 1074 N N . LEU A 1 132 ? 34.037 4.991 -19.314 1.00 58.16 132 LEU A N 1
ATOM 1075 C CA . LEU A 1 132 ? 34.837 5.393 -18.162 1.00 58.16 132 LEU A CA 1
ATOM 1076 C C . LEU A 1 132 ? 36.303 5.164 -18.532 1.00 58.16 132 LEU A C 1
ATOM 1078 O O . LEU A 1 132 ? 36.749 4.024 -18.646 1.00 58.16 132 LEU A O 1
ATOM 1082 N N . ASN A 1 133 ? 37.054 6.236 -18.780 1.00 59.19 133 ASN A N 1
ATOM 1083 C CA . ASN A 1 133 ? 38.475 6.112 -19.073 1.00 59.19 133 ASN A CA 1
ATOM 1084 C C . ASN A 1 133 ? 39.204 5.707 -17.780 1.00 59.19 133 ASN A C 1
ATOM 1086 O O . ASN A 1 133 ? 39.533 6.546 -16.938 1.00 59.19 133 ASN A O 1
ATOM 1090 N N . ILE A 1 134 ? 39.416 4.402 -17.579 1.00 57.72 134 ILE A N 1
ATOM 1091 C CA . ILE A 1 134 ? 40.039 3.845 -16.363 1.00 57.72 134 ILE A CA 1
ATOM 1092 C C . ILE A 1 134 ? 41.471 4.383 -16.172 1.00 57.72 134 ILE A C 1
ATOM 1094 O O . ILE A 1 134 ? 41.947 4.430 -15.042 1.00 57.72 134 ILE A O 1
ATOM 1098 N N . MET A 1 135 ? 42.086 4.946 -17.219 1.00 56.75 135 MET A N 1
ATOM 1099 C CA . MET A 1 135 ? 43.390 5.617 -17.168 1.00 56.75 135 MET A CA 1
ATOM 1100 C C . MET A 1 135 ? 43.369 7.122 -16.827 1.00 56.75 135 MET A C 1
ATOM 1102 O O . MET A 1 135 ? 44.429 7.732 -16.794 1.00 56.75 135 MET A O 1
ATOM 1106 N N . SER A 1 136 ? 42.216 7.750 -16.564 1.00 64.12 136 SER A N 1
ATOM 1107 C CA . SER A 1 136 ? 42.199 9.121 -16.012 1.00 64.12 136 SER A CA 1
ATOM 1108 C C . SER A 1 136 ? 42.740 9.175 -14.576 1.00 64.12 136 SER A C 1
ATOM 1110 O O . SER A 1 136 ? 42.546 8.210 -13.827 1.00 64.12 136 SER A O 1
ATOM 1112 N N . ASP A 1 137 ? 43.308 10.322 -14.181 1.00 73.69 137 ASP A N 1
ATOM 1113 C CA . ASP A 1 137 ? 43.847 10.591 -12.839 1.00 73.69 137 ASP A CA 1
ATOM 1114 C C . ASP A 1 137 ? 42.952 10.041 -11.722 1.00 73.69 137 ASP A C 1
ATOM 1116 O O . ASP A 1 137 ? 41.733 10.243 -11.716 1.00 73.69 137 ASP A O 1
ATOM 1120 N N . PHE A 1 138 ? 43.573 9.360 -10.756 1.00 76.00 138 PHE A N 1
ATOM 1121 C CA . PHE A 1 138 ? 42.928 8.791 -9.567 1.00 76.00 138 PHE A CA 1
ATOM 1122 C C . PHE A 1 138 ? 41.978 9.792 -8.880 1.00 76.00 138 PHE A C 1
ATOM 1124 O O . PHE A 1 138 ? 40.860 9.443 -8.498 1.00 76.00 138 PHE A O 1
ATOM 1131 N N . TRP A 1 139 ? 42.381 11.065 -8.834 1.00 76.75 139 TRP A N 1
ATOM 1132 C CA . TRP A 1 139 ? 41.617 12.174 -8.262 1.00 76.75 139 TRP A CA 1
ATOM 1133 C C . TR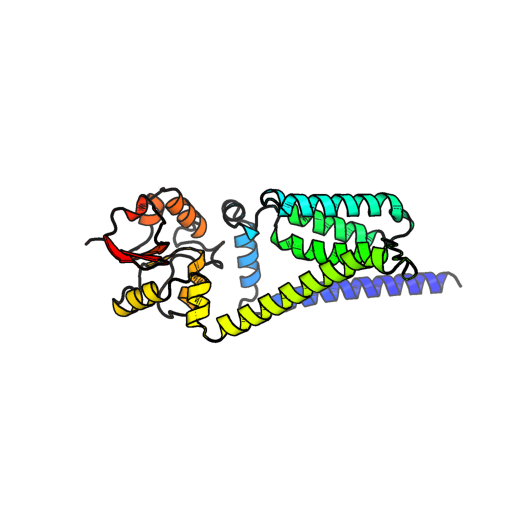P A 1 139 ? 40.282 12.450 -8.959 1.00 76.75 139 TRP A C 1
ATOM 1135 O O . TRP A 1 139 ? 39.309 12.779 -8.286 1.00 76.75 139 TRP A O 1
ATOM 1145 N N . ALA A 1 140 ? 40.184 12.244 -10.275 1.00 78.00 140 ALA A N 1
ATOM 1146 C CA . ALA A 1 140 ? 38.928 12.417 -11.007 1.00 78.00 140 ALA A CA 1
ATOM 1147 C C . ALA A 1 140 ? 37.897 11.323 -10.670 1.00 78.00 140 ALA A C 1
ATOM 1149 O O . ALA A 1 140 ? 36.694 11.529 -10.824 1.00 78.00 140 ALA A O 1
ATOM 1150 N N . LYS A 1 141 ? 38.354 10.154 -10.197 1.00 76.62 141 LYS A N 1
ATOM 1151 C CA . LYS A 1 141 ? 37.495 9.009 -9.843 1.00 76.62 141 LYS A CA 1
ATOM 1152 C C . LYS A 1 141 ? 37.179 8.924 -8.358 1.00 76.62 141 LYS A C 1
ATOM 1154 O O . LYS A 1 141 ? 36.199 8.280 -7.986 1.00 76.62 141 LYS A O 1
ATOM 1159 N N . LEU A 1 142 ? 37.983 9.572 -7.520 1.00 83.31 142 LEU A N 1
ATOM 1160 C CA . LEU A 1 142 ? 37.845 9.541 -6.071 1.00 83.31 142 LEU A CA 1
ATOM 1161 C C . LEU A 1 142 ? 36.421 9.909 -5.594 1.00 83.31 142 LEU A C 1
ATOM 1163 O O . LEU A 1 142 ? 35.879 9.154 -4.788 1.00 83.31 142 LEU A O 1
ATOM 1167 N N . PRO A 1 143 ? 35.734 10.940 -6.136 1.00 85.69 143 PRO A N 1
ATOM 1168 C CA . PRO A 1 143 ? 34.350 11.237 -5.752 1.00 85.69 143 PRO A CA 1
ATOM 1169 C C . PRO A 1 143 ? 33.358 10.120 -6.105 1.00 85.69 143 PRO A C 1
ATOM 1171 O O . PRO A 1 143 ? 32.429 9.855 -5.343 1.00 85.69 143 PRO A O 1
ATOM 1174 N N . ILE A 1 144 ? 33.553 9.430 -7.234 1.00 83.62 144 ILE A N 1
ATOM 1175 C CA . ILE A 1 144 ? 32.691 8.318 -7.667 1.00 83.62 144 ILE A CA 1
ATOM 1176 C C . ILE A 1 144 ? 32.897 7.117 -6.741 1.00 83.62 144 ILE A C 1
ATOM 1178 O O . ILE A 1 144 ? 31.926 6.522 -6.279 1.00 83.62 144 ILE A O 1
ATOM 1182 N N . VAL A 1 145 ? 34.151 6.783 -6.427 1.00 86.31 145 VAL A N 1
ATOM 1183 C CA . VAL A 1 145 ? 34.485 5.674 -5.523 1.00 86.31 145 VAL A CA 1
ATOM 1184 C C . VAL A 1 145 ? 33.968 5.949 -4.115 1.00 86.31 145 VAL A C 1
ATOM 1186 O O . VAL A 1 145 ? 33.345 5.068 -3.525 1.00 86.31 145 VAL A O 1
ATOM 1189 N N . ILE A 1 146 ? 34.165 7.164 -3.593 1.00 88.94 146 ILE A N 1
ATOM 1190 C CA . ILE A 1 146 ? 33.667 7.557 -2.270 1.00 88.94 146 ILE A CA 1
ATOM 1191 C C . ILE A 1 146 ? 32.140 7.516 -2.242 1.00 88.94 146 ILE A C 1
ATOM 1193 O O . ILE A 1 146 ? 31.583 6.887 -1.351 1.00 88.94 146 ILE A O 1
ATOM 1197 N N . SER A 1 147 ? 31.454 8.129 -3.213 1.00 86.25 147 SER A N 1
ATOM 1198 C CA . SER A 1 147 ? 29.983 8.156 -3.230 1.00 86.25 147 SER A CA 1
ATOM 1199 C C . SER A 1 147 ? 29.383 6.759 -3.383 1.00 86.25 147 SER A C 1
ATOM 1201 O O . SER A 1 147 ? 28.486 6.395 -2.630 1.00 86.25 147 SER A O 1
ATOM 1203 N N . THR A 1 148 ? 29.926 5.938 -4.283 1.00 84.81 148 THR A N 1
ATOM 1204 C CA . THR A 1 148 ? 29.488 4.547 -4.466 1.00 84.81 148 THR A CA 1
ATOM 1205 C C . THR A 1 148 ? 29.730 3.731 -3.197 1.00 84.81 148 THR A C 1
ATOM 1207 O O . THR A 1 148 ? 28.812 3.078 -2.707 1.00 84.81 148 THR A O 1
ATOM 1210 N N . SER A 1 149 ? 30.929 3.812 -2.610 1.00 91.12 149 SER A N 1
ATOM 1211 C CA . SER A 1 149 ? 31.251 3.093 -1.370 1.00 91.12 149 SER A CA 1
ATOM 1212 C C . SER A 1 149 ? 30.402 3.568 -0.195 1.00 91.12 149 SER A C 1
ATOM 1214 O O . SER A 1 149 ? 29.968 2.745 0.601 1.00 91.12 149 SER A O 1
ATOM 1216 N N . ALA A 1 150 ? 30.112 4.868 -0.100 1.00 92.75 150 ALA A N 1
ATOM 1217 C CA . ALA A 1 150 ? 29.240 5.425 0.929 1.00 92.75 150 ALA A CA 1
ATOM 1218 C C . ALA A 1 150 ? 27.803 4.914 0.786 1.00 92.75 150 ALA A C 1
ATOM 1220 O O . ALA A 1 150 ? 27.198 4.541 1.786 1.00 92.75 150 ALA A O 1
ATOM 1221 N N . VAL A 1 151 ? 27.272 4.830 -0.440 1.00 92.31 151 VAL A N 1
ATOM 1222 C CA . VAL A 1 151 ? 25.947 4.244 -0.698 1.00 92.31 151 VAL A CA 1
ATOM 1223 C C . VAL A 1 151 ? 25.929 2.763 -0.322 1.00 92.31 151 VAL A C 1
ATOM 1225 O O . VAL A 1 151 ? 25.034 2.336 0.402 1.00 92.31 151 VAL A O 1
ATOM 1228 N N . PHE A 1 152 ? 26.924 1.981 -0.750 1.00 92.50 152 PHE A N 1
ATOM 1229 C CA . PHE A 1 152 ? 27.020 0.567 -0.377 1.00 92.50 152 PHE A CA 1
ATOM 1230 C C . PHE A 1 152 ? 27.141 0.375 1.135 1.00 92.50 152 PHE A C 1
ATOM 1232 O O . PHE A 1 152 ? 26.442 -0.463 1.699 1.00 92.50 152 PHE A O 1
ATOM 1239 N N . LEU A 1 153 ? 27.977 1.169 1.804 1.00 95.12 153 LEU A N 1
ATOM 1240 C CA . LEU A 1 153 ? 28.123 1.124 3.253 1.00 95.12 153 LEU A CA 1
ATOM 1241 C C . LEU A 1 153 ? 26.815 1.505 3.948 1.00 95.12 153 LEU A C 1
ATOM 1243 O O . LEU A 1 153 ? 26.398 0.803 4.860 1.00 95.12 153 LEU A O 1
ATOM 1247 N N . ALA A 1 154 ? 26.130 2.557 3.496 1.00 94.06 154 ALA A N 1
ATOM 1248 C CA . ALA A 1 154 ? 24.832 2.951 4.032 1.00 94.06 154 ALA A CA 1
ATOM 1249 C C . ALA A 1 154 ? 23.788 1.837 3.869 1.00 94.06 154 ALA A C 1
ATOM 1251 O O . ALA A 1 154 ? 23.052 1.561 4.811 1.00 94.06 154 ALA A O 1
ATOM 1252 N N . LEU A 1 155 ? 23.758 1.154 2.719 1.00 93.31 155 LEU A N 1
ATOM 1253 C CA . LEU A 1 155 ? 22.882 0.003 2.492 1.00 93.31 155 LEU A CA 1
ATOM 1254 C C . LEU A 1 155 ? 23.220 -1.162 3.430 1.00 93.31 155 LEU A C 1
ATOM 1256 O O . LEU A 1 155 ? 22.313 -1.728 4.031 1.00 93.31 155 LEU A O 1
ATOM 1260 N N . ILE A 1 156 ? 24.503 -1.499 3.599 1.00 95.50 156 ILE A N 1
ATOM 1261 C CA . ILE A 1 156 ? 24.943 -2.578 4.499 1.00 95.50 156 ILE A CA 1
ATOM 1262 C C . ILE A 1 156 ? 24.621 -2.241 5.956 1.00 95.50 156 ILE A C 1
ATOM 1264 O O . ILE A 1 156 ? 24.092 -3.087 6.676 1.00 95.50 156 ILE A O 1
ATOM 1268 N N . LEU A 1 157 ? 24.906 -1.015 6.396 1.00 95.25 157 LEU A N 1
ATOM 1269 C CA . LEU A 1 157 ? 24.598 -0.556 7.749 1.00 95.25 157 LEU A CA 1
ATOM 1270 C C . LEU A 1 157 ? 23.088 -0.547 7.992 1.00 95.25 157 LEU A C 1
ATOM 1272 O O . LEU A 1 157 ? 22.644 -1.045 9.020 1.00 95.25 157 LEU A O 1
ATOM 1276 N N . ASN A 1 158 ? 22.297 -0.055 7.035 1.00 92.56 158 ASN A N 1
ATOM 1277 C CA . ASN A 1 158 ? 20.840 -0.065 7.128 1.00 92.56 158 ASN A CA 1
ATOM 1278 C C . ASN A 1 158 ? 20.284 -1.494 7.169 1.00 92.56 158 ASN A C 1
ATOM 1280 O O . ASN A 1 158 ? 19.419 -1.781 7.991 1.00 92.56 158 ASN A O 1
ATOM 1284 N N . LEU A 1 159 ? 20.802 -2.402 6.339 1.00 91.50 159 LEU A N 1
ATOM 1285 C CA . LEU A 1 159 ? 20.414 -3.810 6.349 1.00 91.50 159 LEU A CA 1
ATOM 1286 C C . LEU A 1 159 ? 20.753 -4.461 7.694 1.00 91.50 159 LEU A C 1
ATOM 1288 O O . LEU A 1 159 ? 19.912 -5.130 8.283 1.00 91.50 159 LEU A O 1
ATOM 1292 N N . THR A 1 160 ? 21.965 -4.226 8.198 1.00 91.44 160 THR A N 1
ATOM 1293 C CA . THR A 1 160 ? 22.436 -4.777 9.475 1.00 91.44 160 THR A CA 1
ATOM 1294 C C . THR A 1 160 ? 21.595 -4.256 10.638 1.00 91.44 160 THR A C 1
ATOM 1296 O O . THR A 1 160 ? 21.135 -5.048 11.457 1.00 91.44 160 THR A O 1
ATOM 1299 N N . ALA A 1 161 ? 21.329 -2.948 10.678 1.00 88.31 161 ALA A N 1
ATOM 1300 C CA . ALA A 1 161 ? 20.451 -2.334 11.669 1.00 88.31 161 ALA A CA 1
ATOM 1301 C C . ALA A 1 161 ? 19.038 -2.932 11.608 1.00 88.31 161 ALA A C 1
ATOM 1303 O O . ALA A 1 161 ? 18.525 -3.373 12.632 1.00 88.31 161 ALA A O 1
ATOM 1304 N N . ASN A 1 162 ? 18.454 -3.055 10.409 1.00 86.44 162 ASN A N 1
ATOM 1305 C CA . ASN A 1 162 ? 17.138 -3.673 10.233 1.00 86.44 162 ASN A CA 1
ATOM 1306 C C . ASN A 1 162 ? 17.112 -5.130 10.709 1.00 86.44 162 ASN A C 1
ATOM 1308 O O . ASN A 1 162 ? 16.143 -5.528 11.348 1.00 86.44 162 ASN A O 1
ATOM 1312 N N . ILE A 1 163 ? 18.155 -5.923 10.433 1.00 86.88 163 ILE A N 1
ATOM 1313 C CA . ILE A 1 163 ? 18.250 -7.313 10.902 1.00 86.88 163 ILE A CA 1
ATOM 1314 C C . ILE A 1 163 ? 18.249 -7.353 12.433 1.00 86.88 163 ILE A C 1
ATOM 1316 O O . ILE A 1 163 ? 17.449 -8.085 13.013 1.00 86.88 163 ILE A O 1
ATOM 1320 N N . ILE A 1 164 ? 19.086 -6.537 13.080 1.00 86.12 164 ILE A N 1
ATOM 1321 C CA . ILE A 1 164 ? 19.188 -6.473 14.545 1.00 86.12 164 ILE A CA 1
ATOM 1322 C C . ILE A 1 164 ? 17.857 -6.026 15.167 1.00 86.12 164 ILE A C 1
ATOM 1324 O O . ILE A 1 164 ? 17.363 -6.669 16.090 1.00 86.12 164 ILE A O 1
ATOM 1328 N N . GLU A 1 165 ? 17.236 -4.972 14.636 1.00 82.25 165 GLU A N 1
ATOM 1329 C CA . GLU A 1 165 ? 15.939 -4.465 15.106 1.00 82.25 165 GLU A CA 1
ATOM 1330 C C . GLU A 1 165 ? 14.792 -5.459 14.871 1.00 82.25 165 GLU A C 1
ATOM 1332 O O . GLU A 1 165 ? 13.844 -5.527 15.655 1.00 82.25 165 GLU A O 1
ATOM 1337 N N . SER A 1 166 ? 14.884 -6.269 13.814 1.00 82.69 166 SER A N 1
ATOM 1338 C CA . SER A 1 166 ? 13.897 -7.301 13.479 1.00 82.69 166 SER A CA 1
ATOM 1339 C C . SER A 1 166 ? 14.086 -8.628 14.219 1.00 82.69 166 SER A C 1
ATOM 1341 O O . SER A 1 166 ? 13.300 -9.550 14.007 1.00 82.69 166 SER A O 1
ATOM 1343 N N . ALA A 1 167 ? 15.081 -8.738 15.109 1.00 84.19 167 ALA A N 1
ATOM 1344 C CA . ALA A 1 167 ? 15.381 -9.979 15.828 1.00 84.19 167 ALA A CA 1
ATOM 1345 C C . ALA A 1 167 ? 14.210 -10.481 16.689 1.00 84.19 167 ALA A C 1
ATOM 1347 O O . ALA A 1 167 ? 14.096 -11.680 16.941 1.00 84.19 167 ALA A O 1
ATOM 1348 N N . SER A 1 168 ? 13.313 -9.585 17.113 1.00 89.31 168 SER A N 1
ATOM 1349 C CA . SER A 1 168 ? 12.032 -9.971 17.702 1.00 89.31 168 SER A CA 1
ATOM 1350 C C . SER A 1 168 ? 10.872 -9.380 16.911 1.00 89.31 168 SER A C 1
ATOM 1352 O O . SER A 1 168 ? 10.837 -8.185 16.604 1.00 89.31 168 SER A O 1
ATOM 1354 N N . LEU A 1 169 ? 9.889 -10.231 16.613 1.00 87.56 169 LEU A N 1
ATOM 1355 C CA . LEU A 1 169 ? 8.706 -9.828 15.862 1.00 87.56 169 LEU A CA 1
ATOM 1356 C C . LEU A 1 169 ? 7.936 -8.712 16.580 1.00 87.56 169 LEU A C 1
ATOM 1358 O O . LEU A 1 169 ? 7.487 -7.771 15.938 1.00 87.56 169 LEU A O 1
ATOM 1362 N N . GLU A 1 170 ? 7.814 -8.771 17.908 1.00 86.50 170 GLU A N 1
ATOM 1363 C CA . GLU A 1 170 ? 7.087 -7.750 18.668 1.00 86.50 170 GLU A CA 1
ATOM 1364 C C . GLU A 1 170 ? 7.749 -6.367 18.574 1.00 86.50 170 GLU A C 1
ATOM 1366 O O . GLU A 1 170 ? 7.052 -5.369 18.374 1.00 86.50 170 GLU A O 1
ATOM 1371 N N . VAL A 1 171 ? 9.082 -6.291 18.683 1.00 87.38 171 VAL A N 1
ATOM 1372 C CA . VAL A 1 171 ? 9.807 -5.022 18.513 1.00 87.38 171 VAL A CA 1
ATOM 1373 C C . VAL A 1 171 ? 9.629 -4.512 17.090 1.00 87.38 171 VAL A C 1
ATOM 1375 O O . VAL A 1 171 ? 9.287 -3.343 16.914 1.00 87.38 171 VAL A O 1
ATOM 1378 N N . ARG A 1 172 ? 9.753 -5.389 16.085 1.00 90.00 172 ARG A N 1
ATOM 1379 C CA . ARG A 1 172 ? 9.544 -5.008 14.684 1.00 90.00 172 ARG A CA 1
ATOM 1380 C C . ARG A 1 172 ? 8.145 -4.449 14.443 1.00 90.00 172 ARG A C 1
ATOM 1382 O O . ARG A 1 172 ? 8.006 -3.393 13.838 1.00 90.00 172 ARG A O 1
ATOM 1389 N N . LEU A 1 173 ? 7.118 -5.111 14.970 1.00 91.94 173 LEU A N 1
ATOM 1390 C CA . LEU A 1 173 ? 5.732 -4.666 14.845 1.00 91.94 173 LEU A CA 1
ATOM 1391 C C . LEU A 1 173 ? 5.507 -3.290 15.484 1.00 91.94 173 LEU A C 1
ATOM 1393 O O . LEU A 1 173 ? 4.774 -2.475 14.930 1.00 91.94 173 LEU A O 1
ATOM 1397 N N . LYS A 1 174 ? 6.149 -3.005 16.624 1.00 88.00 174 LYS A N 1
ATOM 1398 C CA . LYS A 1 174 ? 6.089 -1.679 17.259 1.00 88.00 174 LYS A CA 1
ATOM 1399 C C . LYS A 1 174 ? 6.805 -0.614 16.425 1.00 88.00 174 LYS A C 1
ATOM 1401 O O . LYS A 1 174 ? 6.252 0.468 16.257 1.00 88.00 174 LYS A O 1
ATOM 1406 N N . LEU A 1 175 ? 7.987 -0.920 15.882 1.00 88.62 175 LEU A N 1
ATOM 1407 C CA . LEU A 1 175 ? 8.740 -0.013 15.002 1.00 88.62 175 LEU A CA 1
ATOM 1408 C C . LEU A 1 175 ? 7.962 0.316 13.719 1.00 88.62 175 LEU A C 1
ATOM 1410 O O . LEU A 1 175 ? 7.916 1.471 13.301 1.00 88.62 175 LEU A O 1
ATOM 1414 N N . ASP A 1 176 ? 7.274 -0.676 13.154 1.00 91.12 176 ASP A N 1
ATOM 1415 C CA . ASP A 1 176 ? 6.417 -0.518 11.975 1.00 91.12 176 ASP A CA 1
ATOM 1416 C C . ASP A 1 176 ? 5.033 0.096 12.307 1.00 91.12 176 ASP A C 1
ATOM 1418 O O . ASP A 1 176 ? 4.173 0.207 11.434 1.00 91.12 176 ASP A O 1
ATOM 1422 N N . ASN A 1 177 ? 4.811 0.548 13.550 1.00 94.50 177 ASN A N 1
ATOM 1423 C CA . ASN A 1 177 ? 3.578 1.187 14.030 1.00 94.50 177 ASN A CA 1
ATOM 1424 C C . ASN A 1 177 ? 2.310 0.313 13.926 1.00 94.50 177 ASN A C 1
ATOM 1426 O O . ASN A 1 177 ? 1.213 0.812 13.643 1.00 94.50 177 ASN A O 1
ATOM 1430 N N . TYR A 1 178 ? 2.431 -0.991 14.180 1.00 96.38 178 TYR A N 1
ATOM 1431 C CA . TYR A 1 178 ? 1.272 -1.870 14.341 1.00 96.38 178 TYR A CA 1
ATOM 1432 C C . TYR A 1 178 ? 0.665 -1.766 15.751 1.00 96.38 178 TYR A C 1
ATOM 1434 O O . TYR A 1 178 ? 1.392 -1.644 16.742 1.00 96.38 178 TYR A O 1
ATOM 1442 N N . PRO A 1 179 ? -0.671 -1.871 15.887 1.00 96.81 179 PRO A N 1
ATOM 1443 C CA . PRO A 1 179 ? -1.392 -1.627 17.136 1.00 96.81 179 PRO A CA 1
ATOM 1444 C C . PRO A 1 179 ? -1.375 -2.854 18.067 1.00 96.81 179 PRO A C 1
ATOM 1446 O O . PRO A 1 179 ? -2.421 -3.323 18.511 1.00 96.81 179 PRO A O 1
ATOM 1449 N N . VAL A 1 180 ? -0.194 -3.414 18.354 1.00 95.94 180 VAL A N 1
ATOM 1450 C CA . VAL A 1 180 ? -0.050 -4.675 19.112 1.00 95.94 180 VAL A CA 1
ATOM 1451 C C . VAL A 1 180 ? -0.704 -4.583 20.495 1.00 95.94 180 VAL A C 1
ATOM 1453 O O . VAL A 1 180 ? -1.446 -5.478 20.896 1.00 95.94 180 VAL A O 1
ATOM 1456 N N . GLN A 1 181 ? -0.460 -3.492 21.223 1.00 95.94 181 GLN A N 1
ATOM 1457 C CA . GLN A 1 181 ? -0.937 -3.332 22.600 1.00 95.94 181 GLN A CA 1
ATOM 1458 C C . GLN A 1 181 ? -2.452 -3.080 22.639 1.00 95.94 181 GLN A C 1
ATOM 1460 O O . GLN A 1 181 ? -3.164 -3.760 23.380 1.00 95.94 181 GLN A O 1
ATOM 1465 N N . ALA A 1 182 ? -2.962 -2.206 21.766 1.00 97.19 182 ALA A N 1
ATOM 1466 C CA . ALA A 1 182 ? -4.398 -2.012 21.570 1.00 97.19 182 ALA A CA 1
ATOM 1467 C C . ALA A 1 182 ? -5.132 -3.311 21.186 1.00 97.19 182 ALA A C 1
ATOM 1469 O O . ALA A 1 182 ? -6.215 -3.587 21.704 1.00 97.19 182 ALA A O 1
ATOM 1470 N N . MET A 1 183 ? -4.542 -4.151 20.331 1.00 96.94 183 MET A N 1
ATOM 1471 C CA . MET A 1 183 ? -5.137 -5.438 19.960 1.00 96.94 183 MET A CA 1
ATOM 1472 C C . MET A 1 183 ? -5.113 -6.461 21.099 1.00 96.94 183 MET A C 1
ATOM 1474 O O . MET A 1 183 ? -6.094 -7.183 21.297 1.00 96.94 183 MET A O 1
ATOM 1478 N N . ASN A 1 184 ? -4.045 -6.491 21.900 1.00 95.69 184 ASN A N 1
ATOM 1479 C CA . ASN A 1 184 ? -4.012 -7.289 23.126 1.00 95.69 184 ASN A CA 1
ATOM 1480 C C . ASN A 1 184 ? -5.119 -6.854 24.098 1.00 95.69 184 ASN A C 1
ATOM 1482 O O . ASN A 1 184 ? -5.817 -7.711 24.639 1.00 95.69 184 ASN A O 1
ATOM 1486 N N . PHE A 1 185 ? -5.343 -5.546 24.257 1.00 96.94 185 PHE A N 1
ATOM 1487 C CA . PHE A 1 185 ? -6.451 -5.011 25.051 1.00 96.94 185 PHE A CA 1
ATOM 1488 C C . PHE A 1 185 ? -7.822 -5.448 24.503 1.00 96.94 185 PHE A C 1
ATOM 1490 O O . PHE A 1 185 ? -8.645 -5.966 25.259 1.00 96.94 185 PHE A O 1
ATOM 1497 N N . ILE A 1 186 ? -8.053 -5.315 23.191 1.00 96.50 186 ILE A N 1
ATOM 1498 C CA . ILE A 1 186 ? -9.287 -5.756 22.513 1.00 96.50 186 ILE A CA 1
ATOM 1499 C C . ILE A 1 186 ? -9.556 -7.241 22.786 1.00 96.50 186 ILE A C 1
ATOM 1501 O O . ILE A 1 186 ? -10.668 -7.616 23.167 1.00 96.50 186 ILE A O 1
ATOM 1505 N N . LYS A 1 187 ? -8.532 -8.091 22.649 1.00 95.06 187 LYS A N 1
ATOM 1506 C CA . LYS A 1 187 ? -8.648 -9.532 22.900 1.00 95.06 187 LYS A CA 1
ATOM 1507 C C . LYS A 1 187 ? -8.962 -9.830 24.367 1.00 95.06 187 LYS A C 1
ATOM 1509 O O . LYS A 1 187 ? -9.864 -10.617 24.639 1.00 95.06 187 LYS A O 1
ATOM 1514 N N . GLN A 1 188 ? -8.268 -9.183 25.305 1.00 95.56 188 GLN A N 1
ATOM 1515 C CA . GLN A 1 188 ? -8.488 -9.360 26.746 1.00 95.56 188 GLN A CA 1
ATOM 1516 C C . GLN A 1 188 ? -9.895 -8.936 27.187 1.00 95.56 188 GLN A C 1
ATOM 1518 O O . GLN A 1 188 ? -10.473 -9.560 28.071 1.00 95.56 188 GLN A O 1
ATOM 1523 N N . LYS A 1 189 ? -10.462 -7.897 26.564 1.00 94.88 189 LYS A N 1
ATOM 1524 C CA . LYS A 1 189 ? -11.825 -7.416 26.841 1.00 94.88 189 LYS A CA 1
ATOM 1525 C C . LYS A 1 189 ? -12.924 -8.179 26.092 1.00 94.88 189 LYS A C 1
ATOM 1527 O O . LYS A 1 189 ? -14.097 -7.885 26.293 1.00 94.88 189 LYS A O 1
ATOM 1532 N N . GLY A 1 190 ? -12.576 -9.151 25.244 1.00 92.62 190 GLY A N 1
ATOM 1533 C CA . GLY A 1 190 ? -13.552 -9.928 24.469 1.00 92.62 190 GLY A CA 1
ATOM 1534 C C . GLY A 1 190 ? -14.183 -9.159 23.302 1.00 92.62 190 GLY A C 1
ATOM 1535 O O . GLY A 1 190 ? -15.219 -9.560 22.777 1.00 92.62 190 GLY A O 1
ATOM 1536 N N . PHE A 1 191 ? -13.560 -8.068 22.860 1.00 93.06 191 PHE A N 1
ATOM 1537 C CA . PHE A 1 191 ? -14.034 -7.177 21.798 1.00 93.06 191 PHE A CA 1
ATOM 1538 C C . PHE A 1 191 ? -13.741 -7.717 20.386 1.00 93.06 191 PHE A C 1
ATOM 1540 O O . PHE A 1 191 ? -13.232 -7.021 19.515 1.00 93.06 191 PHE A O 1
ATOM 1547 N N . THR A 1 192 ? -14.041 -8.992 20.143 1.00 89.06 192 THR A N 1
ATOM 1548 C CA . THR A 1 192 ? -13.617 -9.713 18.928 1.00 89.06 192 THR A CA 1
ATOM 1549 C C . THR A 1 192 ? -14.571 -9.572 17.733 1.00 89.06 192 THR A C 1
ATOM 1551 O O . THR A 1 192 ? -14.258 -10.037 16.635 1.00 89.06 192 THR A O 1
ATOM 1554 N N . HIS A 1 193 ? -15.722 -8.918 17.917 1.00 91.81 193 HIS A N 1
ATOM 1555 C CA . HIS A 1 193 ? -16.774 -8.767 16.909 1.00 91.81 193 HIS A CA 1
ATOM 1556 C C . HIS A 1 193 ? -17.153 -7.298 16.705 1.00 91.81 193 HIS A C 1
ATOM 1558 O O . HIS A 1 193 ? -17.173 -6.520 17.657 1.00 91.81 193 HIS A O 1
ATOM 1564 N N . GLY A 1 194 ? -17.510 -6.933 15.469 1.00 94.31 194 GLY A N 1
ATOM 1565 C CA . GLY A 1 194 ? -17.918 -5.564 15.135 1.00 94.31 194 GLY A CA 1
ATOM 1566 C C . GLY A 1 194 ? -16.767 -4.558 15.211 1.00 94.31 194 GLY A C 1
ATOM 1567 O O . GLY A 1 194 ? -16.991 -3.407 15.587 1.00 94.31 194 GLY A O 1
ATOM 1568 N N . LEU A 1 195 ? -15.540 -4.998 14.912 1.00 96.94 195 LEU A N 1
ATOM 1569 C CA . LEU A 1 195 ? -14.350 -4.155 14.918 1.00 96.94 195 LEU A CA 1
ATOM 1570 C C . LEU A 1 195 ? -14.244 -3.372 13.607 1.00 96.94 195 LEU A C 1
ATOM 1572 O O . LEU A 1 195 ? -14.036 -3.963 12.554 1.00 96.94 195 LEU A O 1
ATOM 1576 N N . PHE A 1 196 ? -14.304 -2.047 13.685 1.00 97.44 196 PHE A N 1
ATOM 1577 C CA . PHE A 1 196 ? -13.832 -1.145 12.642 1.00 97.44 196 PHE A CA 1
ATOM 1578 C C . PHE A 1 196 ? -12.343 -0.870 12.846 1.00 97.44 196 PHE A C 1
ATOM 1580 O O . PHE A 1 196 ? -11.959 -0.311 13.869 1.00 97.44 196 PHE A O 1
ATOM 1587 N N . ASN A 1 197 ? -11.499 -1.243 11.887 1.00 97.19 197 ASN A N 1
ATOM 1588 C CA . ASN A 1 197 ? -10.050 -1.039 11.936 1.00 97.19 197 ASN A CA 1
ATOM 1589 C C . ASN A 1 197 ? -9.571 -0.127 10.802 1.00 97.19 197 ASN A C 1
ATOM 1591 O O . ASN A 1 197 ? -10.215 -0.027 9.756 1.00 97.19 197 ASN A O 1
ATOM 1595 N N . GLU A 1 198 ? -8.396 0.485 10.966 1.00 94.75 198 GLU A N 1
ATOM 1596 C CA . GLU A 1 198 ? -7.715 1.101 9.826 1.00 94.75 198 GLU A CA 1
ATOM 1597 C C . GLU A 1 198 ? -7.333 0.064 8.767 1.00 94.75 198 GLU A C 1
ATOM 1599 O O . GLU A 1 198 ? -6.847 -1.025 9.080 1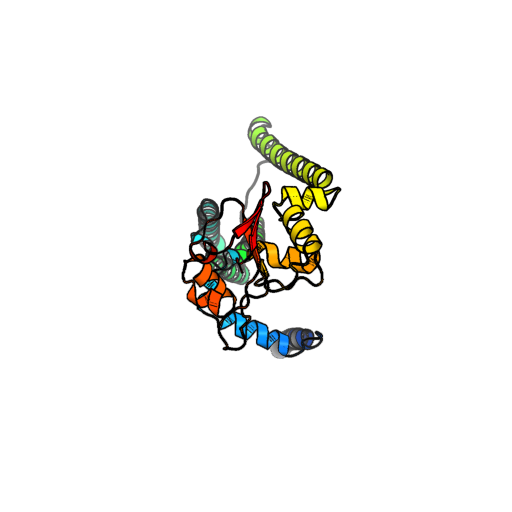.00 94.75 198 GLU A O 1
ATOM 1604 N N . TYR A 1 199 ? -7.475 0.464 7.504 1.00 92.69 199 TYR A N 1
ATOM 1605 C CA . TYR A 1 199 ? -7.153 -0.317 6.311 1.00 92.69 199 TYR A CA 1
ATOM 1606 C C . TYR A 1 199 ? -5.769 -0.962 6.360 1.00 92.69 199 TYR A C 1
ATOM 1608 O O . TYR A 1 199 ? -5.630 -2.146 6.071 1.00 92.69 199 TYR A O 1
ATOM 1616 N N . ALA A 1 200 ? -4.758 -0.209 6.799 1.00 92.00 200 ALA A N 1
ATOM 1617 C CA . ALA A 1 200 ? -3.377 -0.682 6.873 1.00 92.00 200 ALA A CA 1
ATOM 1618 C C . ALA A 1 200 ? -3.145 -1.769 7.941 1.00 92.00 200 ALA A C 1
ATOM 1620 O O . ALA A 1 200 ? -2.120 -2.443 7.913 1.00 92.00 200 ALA A O 1
ATOM 1621 N N . TRP A 1 201 ? -4.068 -1.945 8.891 1.00 96.19 201 TRP A N 1
ATOM 1622 C CA . TRP A 1 201 ? -3.920 -2.901 9.990 1.00 96.19 201 TRP A CA 1
ATOM 1623 C C . TRP A 1 201 ? -4.713 -4.195 9.792 1.00 96.19 201 TRP A C 1
ATOM 1625 O O . TRP A 1 201 ? -4.500 -5.131 10.558 1.00 96.19 201 TRP A O 1
ATOM 1635 N N . GLY A 1 202 ? -5.585 -4.283 8.779 1.00 95.75 202 GLY A N 1
ATOM 1636 C CA . GLY A 1 202 ? -6.455 -5.447 8.563 1.00 95.75 202 GLY A CA 1
ATOM 1637 C C . GLY A 1 202 ? -5.681 -6.765 8.493 1.00 95.75 202 GLY A C 1
ATOM 1638 O O . GLY A 1 202 ? -5.912 -7.666 9.293 1.00 95.75 202 GLY A O 1
ATOM 1639 N N . GLY A 1 203 ? -4.683 -6.843 7.616 1.00 94.69 203 GLY A N 1
ATOM 1640 C CA . GLY A 1 203 ? -3.901 -8.059 7.407 1.00 94.69 203 GLY A CA 1
ATOM 1641 C C . GLY A 1 203 ? -3.064 -8.447 8.621 1.00 94.69 203 GLY A C 1
ATOM 1642 O O . GLY A 1 203 ? -2.896 -9.631 8.897 1.00 94.69 203 GLY A O 1
ATOM 1643 N N . PHE A 1 204 ? -2.592 -7.462 9.389 1.00 95.56 204 PHE A N 1
ATOM 1644 C CA . PHE A 1 204 ? -1.924 -7.707 10.666 1.00 95.56 204 PHE A CA 1
ATOM 1645 C C . PHE A 1 204 ? -2.876 -8.334 11.691 1.00 95.56 204 PHE A C 1
ATOM 1647 O O . PHE A 1 204 ? -2.504 -9.300 12.355 1.00 95.56 204 PHE A O 1
ATOM 1654 N N . ILE A 1 205 ? -4.102 -7.814 11.801 1.00 96.75 205 ILE A N 1
ATOM 1655 C CA . ILE A 1 205 ? -5.118 -8.337 12.720 1.00 96.75 205 ILE A CA 1
ATOM 1656 C C . ILE A 1 205 ? -5.513 -9.758 12.310 1.00 96.75 205 ILE A C 1
ATOM 1658 O O . ILE A 1 205 ? -5.476 -10.652 13.151 1.00 96.75 205 ILE A O 1
ATOM 1662 N N . ASP A 1 206 ? -5.798 -9.986 11.026 1.00 94.25 206 ASP A N 1
ATOM 1663 C CA . ASP A 1 206 ? -6.109 -11.316 10.486 1.00 94.25 206 ASP A CA 1
ATOM 1664 C C . ASP A 1 206 ? -4.994 -12.331 10.772 1.00 94.25 206 ASP A C 1
ATOM 1666 O O . ASP A 1 206 ? -5.260 -13.493 11.081 1.00 94.25 206 ASP A O 1
ATOM 1670 N N . TRP A 1 207 ? -3.738 -11.894 10.666 1.00 94.19 207 TRP A N 1
ATOM 1671 C CA . TRP A 1 207 ? -2.570 -12.745 10.859 1.00 94.19 207 TRP A CA 1
ATOM 1672 C C . TRP A 1 207 ? -2.290 -13.061 12.333 1.00 94.19 207 TRP A C 1
ATOM 1674 O O . TRP A 1 207 ? -2.063 -14.219 12.675 1.00 94.19 207 TRP A O 1
ATOM 1684 N N . GLN A 1 208 ? -2.269 -12.051 13.206 1.00 95.06 208 GLN A N 1
ATOM 1685 C CA . GLN A 1 208 ? -1.817 -12.197 14.598 1.00 95.06 208 GLN A CA 1
ATOM 1686 C C . GLN A 1 208 ? -2.957 -12.450 15.592 1.00 95.06 208 GLN A C 1
ATOM 1688 O O . GLN A 1 208 ? -2.733 -13.000 16.671 1.00 95.06 208 GLN A O 1
ATOM 1693 N N . PHE A 1 209 ? -4.188 -12.073 15.247 1.00 94.31 209 PHE A N 1
ATOM 1694 C CA . PHE A 1 209 ? -5.350 -12.125 16.134 1.00 94.31 209 PHE A CA 1
ATOM 1695 C C . PHE A 1 209 ? -6.474 -12.955 15.512 1.00 94.31 209 PHE A C 1
ATOM 1697 O O . PHE A 1 209 ? -7.591 -12.479 15.304 1.00 94.31 209 PHE A O 1
ATOM 1704 N N . SER A 1 210 ? -6.183 -14.237 15.267 1.00 88.75 210 SER A N 1
ATOM 1705 C CA . SER A 1 210 ? -7.160 -15.200 14.750 1.00 88.75 210 SER A CA 1
ATOM 1706 C C . SER A 1 210 ? -8.470 -15.157 15.547 1.00 88.75 210 SER A C 1
ATOM 1708 O O . SER A 1 210 ? -8.455 -15.243 16.779 1.00 88.75 210 SER A O 1
ATOM 1710 N N . GLY A 1 211 ? -9.599 -15.064 14.846 1.00 88.06 211 GLY A N 1
ATOM 1711 C CA . GLY A 1 211 ? -10.931 -14.996 15.453 1.00 88.06 211 GLY A CA 1
ATOM 1712 C C . GLY A 1 211 ? -11.456 -13.577 15.689 1.00 88.06 211 GLY A C 1
ATOM 1713 O O . GLY A 1 211 ? -12.633 -13.432 16.011 1.00 88.06 211 GLY A O 1
ATOM 1714 N N . VAL A 1 212 ? -10.642 -12.535 15.484 1.00 94.12 212 VAL A N 1
ATOM 1715 C CA . VAL A 1 212 ? -11.131 -11.153 15.388 1.00 94.12 212 VAL A CA 1
ATOM 1716 C C . VAL A 1 212 ? -11.523 -10.870 13.942 1.00 94.12 212 VAL A C 1
ATOM 1718 O O . VAL A 1 212 ? -10.703 -11.003 13.041 1.00 94.12 212 VAL A O 1
ATOM 1721 N N . LYS A 1 213 ? -12.779 -10.478 13.706 1.00 91.69 213 LYS A N 1
ATOM 1722 C CA . LYS A 1 213 ? -13.239 -10.112 12.358 1.00 91.69 213 LYS A CA 1
ATOM 1723 C C . LYS A 1 213 ? -12.938 -8.643 12.081 1.00 91.69 213 LYS A C 1
ATOM 1725 O O . LYS A 1 213 ? -13.516 -7.774 12.734 1.00 91.69 213 LYS A O 1
ATOM 1730 N N . VAL A 1 214 ? -12.067 -8.385 11.109 1.00 95.19 214 VAL A N 1
ATOM 1731 C CA . VAL A 1 214 ? -11.762 -7.035 10.621 1.00 95.19 214 VAL A CA 1
ATOM 1732 C C . VAL A 1 214 ? -12.918 -6.462 9.803 1.00 95.19 214 VAL A C 1
ATOM 1734 O O . VAL A 1 214 ? -13.670 -7.195 9.158 1.00 95.19 214 VAL A O 1
ATOM 1737 N N . PHE A 1 215 ? -13.045 -5.138 9.806 1.00 95.56 215 PHE A N 1
ATOM 1738 C CA . PHE A 1 215 ? -13.959 -4.423 8.918 1.00 95.56 215 PHE A CA 1
ATOM 1739 C C . PHE A 1 215 ? -13.417 -4.367 7.492 1.00 95.56 215 PHE A C 1
ATOM 1741 O O . PHE A 1 215 ? -14.165 -4.555 6.533 1.00 95.56 215 PHE A O 1
ATOM 1748 N N . ILE A 1 216 ? -12.117 -4.098 7.350 1.00 94.12 216 ILE A N 1
ATOM 1749 C CA . ILE A 1 216 ? -11.463 -4.010 6.047 1.00 94.12 216 ILE A CA 1
ATOM 1750 C C . ILE A 1 216 ? -9.992 -4.424 6.120 1.00 94.12 216 ILE A C 1
ATOM 1752 O O . ILE A 1 216 ? -9.324 -4.242 7.138 1.00 94.12 216 ILE A O 1
ATOM 1756 N N . ASP A 1 217 ? -9.487 -4.925 4.999 1.00 92.62 217 ASP A N 1
ATOM 1757 C CA . ASP A 1 217 ? -8.091 -5.273 4.775 1.00 92.62 217 ASP A CA 1
ATOM 1758 C C . ASP A 1 217 ? -7.635 -4.887 3.352 1.00 92.62 217 ASP A C 1
ATOM 1760 O O . ASP A 1 217 ? -8.451 -4.734 2.439 1.00 92.62 217 ASP A O 1
ATOM 1764 N N . GLY A 1 218 ? -6.315 -4.786 3.161 1.00 86.44 218 GLY A N 1
ATOM 1765 C CA . GLY A 1 218 ? -5.639 -4.499 1.897 1.00 86.44 218 GLY A CA 1
ATOM 1766 C C . GLY A 1 218 ? -6.032 -5.394 0.717 1.00 86.44 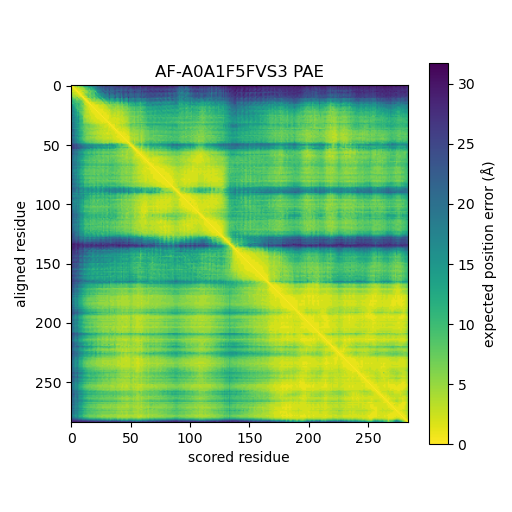218 GLY A C 1
ATOM 1767 O O . GLY A 1 218 ? -5.938 -4.971 -0.432 1.00 86.44 218 GLY A O 1
ATOM 1768 N N . ARG A 1 219 ? -6.499 -6.621 0.977 1.00 84.50 219 ARG A N 1
ATOM 1769 C CA . ARG A 1 219 ? -6.929 -7.583 -0.056 1.00 84.50 219 ARG A CA 1
ATOM 1770 C C . ARG A 1 219 ? -8.409 -7.447 -0.441 1.00 84.50 219 ARG A C 1
ATOM 1772 O O . ARG A 1 219 ? -8.866 -8.142 -1.343 1.00 84.50 219 ARG A O 1
ATOM 1779 N N . MET A 1 220 ? -9.174 -6.585 0.235 1.00 86.88 220 MET A N 1
ATOM 1780 C CA . MET A 1 220 ? -10.639 -6.506 0.110 1.00 86.88 220 MET A CA 1
ATOM 1781 C C . MET A 1 220 ? -11.122 -5.432 -0.878 1.00 86.88 220 MET A C 1
ATOM 1783 O O . MET A 1 220 ? -12.249 -4.946 -0.780 1.00 86.88 220 MET A O 1
ATOM 1787 N N . THR A 1 221 ? -10.285 -5.034 -1.833 1.00 80.19 221 THR A N 1
ATOM 1788 C CA . THR A 1 221 ? -10.526 -3.873 -2.702 1.00 80.19 221 THR A CA 1
ATOM 1789 C C . THR A 1 221 ? -11.804 -4.015 -3.534 1.00 80.19 221 THR A C 1
ATOM 1791 O O . THR A 1 221 ? -12.641 -3.115 -3.491 1.00 80.19 221 THR A O 1
ATOM 1794 N N . GLY A 1 222 ? -12.032 -5.152 -4.203 1.00 82.25 222 GLY A N 1
ATOM 1795 C CA . GLY A 1 222 ? -13.277 -5.442 -4.931 1.00 82.25 222 GLY A CA 1
ATOM 1796 C C . GLY A 1 222 ? -14.355 -6.186 -4.142 1.00 82.25 222 GLY A C 1
ATOM 1797 O O . GLY A 1 222 ? -15.341 -6.639 -4.735 1.00 82.25 222 GLY A O 1
ATOM 1798 N N . TRP A 1 223 ? -14.205 -6.335 -2.822 1.00 87.06 223 TRP A N 1
ATOM 1799 C CA . TRP A 1 223 ? -15.184 -7.052 -2.004 1.00 87.06 223 TRP A CA 1
ATOM 1800 C C . TRP A 1 223 ? -16.451 -6.222 -1.802 1.00 87.06 223 TRP A C 1
ATOM 1802 O O . TRP A 1 223 ? -16.424 -4.989 -1.717 1.00 87.06 223 TRP A O 1
ATOM 1812 N N . ARG A 1 224 ? -17.587 -6.920 -1.722 1.00 87.56 224 ARG A N 1
ATOM 1813 C CA . ARG A 1 224 ? -18.914 -6.315 -1.608 1.00 87.56 224 ARG A CA 1
ATOM 1814 C C . ARG A 1 224 ? -19.626 -6.791 -0.351 1.00 87.56 224 ARG A C 1
ATOM 1816 O O . ARG A 1 224 ? -19.472 -7.943 0.045 1.00 87.56 224 ARG A O 1
ATOM 1823 N N . ASN A 1 225 ? -20.409 -5.905 0.252 1.00 86.94 225 ASN A N 1
ATOM 1824 C CA . ASN A 1 225 ? -21.308 -6.264 1.343 1.00 86.94 225 ASN A CA 1
ATOM 1825 C C . ASN A 1 225 ? -22.567 -6.980 0.816 1.00 86.94 225 ASN A C 1
ATOM 1827 O O . ASN A 1 225 ? -22.749 -7.138 -0.394 1.00 86.94 225 ASN A O 1
ATOM 1831 N N . ALA A 1 226 ? -23.455 -7.392 1.726 1.00 85.50 226 ALA A N 1
ATOM 1832 C CA . ALA A 1 226 ? -24.699 -8.092 1.390 1.00 85.50 226 ALA A CA 1
ATOM 1833 C C . ALA A 1 226 ? -25.607 -7.311 0.416 1.00 85.50 226 ALA A C 1
ATOM 1835 O O . ALA A 1 226 ? -26.340 -7.916 -0.359 1.00 85.50 226 ALA A O 1
ATOM 1836 N N . ASN A 1 227 ? -25.500 -5.979 0.396 1.00 85.94 227 ASN A N 1
ATOM 1837 C CA . ASN A 1 227 ? -26.270 -5.093 -0.480 1.00 85.94 227 ASN A CA 1
ATOM 1838 C C . ASN A 1 227 ? -25.576 -4.842 -1.833 1.00 85.94 227 ASN A C 1
ATOM 1840 O O . ASN A 1 227 ? -25.994 -3.979 -2.603 1.00 85.94 227 ASN A O 1
ATOM 1844 N N . GLY A 1 228 ? -24.470 -5.537 -2.118 1.00 86.56 228 GLY A N 1
ATOM 1845 C CA . GLY A 1 228 ? -23.703 -5.384 -3.352 1.00 86.56 228 GLY A CA 1
ATOM 1846 C C . GLY A 1 228 ? -22.849 -4.112 -3.425 1.00 86.56 228 GLY A C 1
ATOM 1847 O O . GLY A 1 228 ? -22.233 -3.875 -4.468 1.00 86.56 228 GLY A O 1
ATOM 1848 N N . ARG A 1 229 ? -22.767 -3.306 -2.356 1.00 86.69 229 ARG A N 1
ATOM 1849 C CA . ARG A 1 229 ? -21.901 -2.114 -2.285 1.00 86.69 229 ARG A CA 1
ATOM 1850 C C . ARG A 1 229 ? -20.461 -2.517 -1.994 1.00 86.69 229 ARG A C 1
ATOM 1852 O O . ARG A 1 229 ? -20.219 -3.467 -1.256 1.00 86.69 229 ARG A O 1
ATOM 1859 N N . TYR A 1 230 ? -19.508 -1.778 -2.552 1.00 88.81 230 TYR A N 1
ATOM 1860 C CA . TYR A 1 230 ? -18.086 -2.001 -2.299 1.00 88.81 230 TYR A CA 1
ATOM 1861 C C . TYR A 1 230 ? -17.712 -1.599 -0.870 1.00 88.81 230 TYR A C 1
ATOM 1863 O O . TYR A 1 230 ? -17.911 -0.448 -0.483 1.00 88.81 230 TYR A O 1
ATOM 1871 N N . ILE A 1 231 ? -17.108 -2.524 -0.121 1.00 91.50 231 ILE A N 1
ATOM 1872 C CA . ILE A 1 231 ? -16.714 -2.295 1.279 1.00 91.50 231 ILE A CA 1
ATOM 1873 C C . ILE A 1 231 ? -15.674 -1.171 1.365 1.00 91.50 231 ILE A C 1
ATOM 1875 O O . ILE A 1 231 ? -15.780 -0.296 2.220 1.00 91.50 231 ILE A O 1
ATOM 1879 N N . LEU A 1 232 ? -14.716 -1.123 0.428 1.00 90.56 232 LEU A N 1
ATOM 1880 C CA . LEU A 1 232 ? -13.739 -0.034 0.365 1.00 90.56 232 LEU A CA 1
ATOM 1881 C C . LEU A 1 232 ? -14.394 1.331 0.114 1.00 90.56 232 LEU A C 1
ATOM 1883 O O . LEU A 1 232 ? -13.964 2.328 0.685 1.00 90.56 232 LEU A O 1
ATOM 1887 N N . ALA A 1 233 ? -15.438 1.396 -0.715 1.00 90.12 233 ALA A N 1
ATOM 1888 C CA . ALA A 1 233 ? -16.139 2.654 -0.957 1.00 90.12 233 ALA A CA 1
ATOM 1889 C C . ALA A 1 233 ? -16.837 3.144 0.319 1.00 90.12 233 ALA A C 1
ATOM 1891 O O . ALA A 1 233 ? -16.695 4.310 0.674 1.00 90.12 233 ALA A O 1
ATOM 1892 N N . ASP A 1 234 ? -17.509 2.241 1.038 1.00 92.44 234 ASP A N 1
ATOM 1893 C CA . ASP A 1 234 ? -18.143 2.554 2.320 1.00 92.44 234 ASP A CA 1
ATOM 1894 C C . ASP A 1 234 ? -17.103 2.998 3.360 1.00 92.44 234 ASP A C 1
ATOM 1896 O O . ASP A 1 234 ? -17.301 4.007 4.034 1.00 92.44 234 ASP A O 1
ATOM 1900 N N . TYR A 1 235 ? -15.960 2.308 3.439 1.00 93.62 235 TYR A N 1
ATOM 1901 C CA . TYR A 1 235 ? -14.832 2.691 4.291 1.00 93.62 235 TYR A CA 1
ATOM 1902 C C . TYR A 1 235 ? -14.343 4.115 3.991 1.00 93.62 235 TYR A C 1
ATOM 1904 O O . TYR A 1 235 ? -14.208 4.933 4.900 1.00 93.62 235 TYR A O 1
ATOM 1912 N N . LEU A 1 236 ? -14.105 4.439 2.716 1.00 92.19 236 LEU A N 1
ATOM 1913 C CA . LEU A 1 236 ? -13.650 5.769 2.301 1.00 92.19 236 LEU A CA 1
ATOM 1914 C C . LEU A 1 236 ? -14.701 6.852 2.577 1.00 92.19 236 LEU A C 1
ATOM 1916 O O . LEU A 1 236 ? -14.336 7.956 2.975 1.00 92.19 236 LEU A O 1
ATOM 1920 N N . SER A 1 237 ? -15.988 6.549 2.398 1.00 92.88 237 SER A N 1
ATOM 1921 C CA . SER A 1 237 ? -17.095 7.440 2.765 1.00 92.88 237 SER A CA 1
ATOM 1922 C C . SER A 1 237 ? -17.111 7.732 4.268 1.00 92.88 237 SER A C 1
ATOM 1924 O O . SER A 1 237 ? -17.176 8.895 4.663 1.00 92.88 237 SER A O 1
ATOM 1926 N N . ILE A 1 238 ? -16.940 6.713 5.117 1.00 94.75 238 ILE A N 1
ATOM 1927 C CA . ILE A 1 238 ? -16.829 6.892 6.575 1.00 94.75 238 ILE A CA 1
ATOM 1928 C C . ILE A 1 238 ? -15.637 7.795 6.908 1.00 94.75 238 ILE A C 1
ATOM 1930 O O . ILE A 1 238 ? -15.762 8.700 7.730 1.00 94.75 238 ILE A O 1
ATOM 1934 N N . TRP A 1 239 ? -14.496 7.625 6.234 1.00 92.31 239 TRP A N 1
ATOM 1935 C CA . TRP A 1 239 ? -13.331 8.501 6.413 1.00 92.31 239 TRP A CA 1
ATOM 1936 C C . TRP A 1 239 ? -13.545 9.950 5.992 1.00 92.31 239 TRP A C 1
ATOM 1938 O O . TRP A 1 239 ? -12.912 10.839 6.556 1.00 92.31 239 TRP A O 1
ATOM 1948 N N . LYS A 1 240 ? -14.448 10.196 5.044 1.00 92.38 240 LYS A N 1
ATOM 1949 C CA . LYS A 1 240 ? -14.861 11.545 4.641 1.00 92.38 240 LYS A CA 1
ATOM 1950 C C . LYS A 1 240 ? -15.895 12.170 5.582 1.00 92.38 240 LYS A C 1
ATOM 1952 O O . LYS A 1 240 ? -16.228 13.335 5.400 1.00 92.38 240 LYS A O 1
ATOM 1957 N N . GLY A 1 241 ? -16.392 11.423 6.570 1.00 93.44 241 GLY A N 1
ATOM 1958 C CA . GLY A 1 241 ? -17.431 11.873 7.498 1.00 93.44 241 GLY A CA 1
ATOM 1959 C C . GLY A 1 241 ? -18.861 11.527 7.068 1.00 93.44 241 GLY A C 1
ATOM 1960 O O . GLY A 1 241 ? -19.815 11.996 7.681 1.00 93.44 241 GLY A O 1
ATOM 1961 N N . GLU A 1 242 ? -19.049 10.694 6.040 1.00 93.75 242 GLU A N 1
ATOM 1962 C CA . GLU A 1 242 ? -20.372 10.228 5.600 1.00 93.75 242 GLU A CA 1
ATOM 1963 C C . GLU A 1 242 ? -20.849 9.052 6.476 1.00 93.75 242 GLU A C 1
ATOM 1965 O O . GLU A 1 242 ? -20.786 7.876 6.101 1.00 93.75 242 GLU A O 1
ATOM 1970 N N . CYS A 1 243 ? -21.329 9.365 7.681 1.00 93.50 243 CYS A N 1
ATOM 1971 C CA . CYS A 1 243 ? -21.589 8.370 8.730 1.00 93.50 243 CYS A CA 1
ATOM 1972 C C . CYS A 1 243 ? -22.766 7.423 8.458 1.00 93.50 243 CYS A C 1
ATOM 1974 O O . CYS A 1 243 ? -22.913 6.416 9.148 1.00 93.50 243 CYS A O 1
ATOM 1976 N N . GLU A 1 244 ? -23.591 7.695 7.446 1.00 91.94 244 GLU A N 1
ATOM 1977 C CA . GLU A 1 244 ? -24.645 6.777 7.002 1.00 91.94 244 GLU A CA 1
ATOM 1978 C C . GLU A 1 244 ? -24.067 5.421 6.573 1.00 91.94 244 GLU A C 1
ATOM 1980 O O . GLU A 1 244 ? -24.626 4.375 6.897 1.00 91.94 244 GLU A O 1
ATOM 1985 N N . SER A 1 245 ? -22.892 5.421 5.934 1.00 91.50 245 SER A N 1
ATOM 1986 C CA . SER A 1 245 ? -22.228 4.183 5.523 1.00 91.50 245 SER A CA 1
ATOM 1987 C C . SER A 1 245 ? -21.831 3.316 6.720 1.00 91.50 245 SER A C 1
ATOM 1989 O O . SER A 1 245 ? -21.922 2.097 6.616 1.00 91.50 245 SER A O 1
ATOM 1991 N N . LEU A 1 246 ? -21.481 3.917 7.867 1.00 92.69 246 LEU A N 1
ATOM 1992 C CA . LEU A 1 246 ? -21.165 3.194 9.106 1.00 92.69 246 LEU A CA 1
ATOM 1993 C C . LEU A 1 246 ? -22.395 2.476 9.679 1.00 92.69 246 LEU A C 1
ATOM 1995 O O . LEU A 1 246 ? -22.266 1.376 10.206 1.00 92.69 246 LEU A O 1
ATOM 1999 N N . ARG A 1 247 ? -23.593 3.064 9.539 1.00 89.75 247 ARG A N 1
ATOM 2000 C CA . ARG A 1 247 ? -24.853 2.509 10.076 1.00 89.75 247 ARG A CA 1
ATOM 2001 C C . ARG A 1 247 ? -25.285 1.208 9.400 1.00 89.75 247 ARG A C 1
ATOM 2003 O O . ARG A 1 247 ? -26.064 0.463 9.981 1.00 89.75 247 ARG A O 1
ATOM 2010 N N . ASN A 1 248 ? -24.761 0.922 8.209 1.00 90.25 248 ASN A N 1
ATOM 2011 C CA . ASN A 1 248 ? -25.005 -0.339 7.504 1.00 90.25 248 ASN A CA 1
ATOM 2012 C C . ASN A 1 248 ? -24.259 -1.533 8.123 1.00 90.25 248 ASN A C 1
ATOM 2014 O O . ASN A 1 248 ? -24.439 -2.663 7.671 1.00 90.25 248 ASN A O 1
ATOM 2018 N N . TYR A 1 249 ? -23.409 -1.291 9.122 1.00 92.50 249 TYR A N 1
ATOM 2019 C CA . TYR A 1 249 ? -22.568 -2.297 9.754 1.00 92.50 249 TYR A CA 1
ATOM 2020 C C . TYR A 1 249 ? -22.795 -2.311 11.271 1.00 92.50 249 TYR A C 1
ATOM 2022 O O . TYR A 1 249 ? -22.969 -1.268 11.900 1.00 92.50 249 TYR A O 1
ATOM 2030 N N . ASP A 1 250 ? -22.739 -3.499 11.878 1.00 92.81 250 ASP A N 1
ATOM 2031 C CA . ASP A 1 250 ? -22.786 -3.671 13.338 1.00 92.81 250 ASP A CA 1
ATOM 2032 C C . ASP A 1 250 ? -21.415 -3.355 13.968 1.00 92.81 250 ASP A C 1
ATOM 2034 O O . ASP A 1 250 ? -20.717 -4.235 14.477 1.00 92.81 250 ASP A O 1
ATOM 2038 N N . VAL A 1 251 ? -20.983 -2.094 13.861 1.00 95.25 251 VAL A N 1
ATOM 2039 C CA . VAL A 1 251 ? -19.726 -1.620 14.455 1.00 95.25 251 VAL A CA 1
ATOM 2040 C C . VAL A 1 251 ? -19.939 -1.311 15.934 1.00 95.25 251 VAL A C 1
ATOM 2042 O O . VAL A 1 251 ? -20.741 -0.451 16.306 1.00 95.25 251 VAL A O 1
ATOM 2045 N N . LYS A 1 252 ? -19.179 -2.013 16.774 1.00 95.69 252 LYS A N 1
ATOM 2046 C CA . LYS A 1 252 ? -19.191 -1.901 18.241 1.00 95.69 252 LYS A CA 1
ATOM 2047 C C . LYS A 1 252 ? -17.897 -1.320 18.779 1.00 95.69 252 LYS A C 1
ATOM 2049 O O . LYS A 1 252 ? -17.911 -0.644 19.803 1.00 95.69 252 LYS A O 1
ATOM 2054 N N . VAL A 1 253 ? -16.793 -1.585 18.086 1.00 97.31 253 VAL A N 1
ATOM 2055 C CA . VAL A 1 253 ? -15.445 -1.230 18.520 1.00 97.31 253 VAL A CA 1
ATOM 2056 C C . VAL A 1 253 ? -14.712 -0.593 17.356 1.00 97.31 253 VAL A C 1
ATOM 2058 O O . VAL A 1 253 ? -14.797 -1.074 16.232 1.00 97.31 253 VAL A O 1
ATOM 2061 N N . VAL A 1 254 ? -14.003 0.496 17.613 1.00 97.81 254 VAL A N 1
ATOM 2062 C CA . VAL A 1 254 ? -13.255 1.256 16.614 1.00 97.81 254 VAL A CA 1
ATOM 2063 C C . VAL A 1 254 ? -11.795 1.295 17.039 1.00 97.81 254 VAL A C 1
ATOM 2065 O O . VAL A 1 254 ? -11.472 1.779 18.120 1.00 97.81 254 VAL A O 1
ATOM 2068 N N . LEU A 1 255 ? -10.915 0.804 16.176 1.00 98.00 255 LEU A N 1
ATOM 2069 C CA . LEU A 1 255 ? -9.467 0.831 16.324 1.00 98.00 255 LEU A CA 1
ATOM 2070 C C . LEU A 1 255 ? -8.873 1.746 15.252 1.00 98.00 255 LEU A C 1
ATOM 2072 O O . LEU A 1 255 ? -8.857 1.409 14.066 1.00 98.00 255 LEU A O 1
ATOM 2076 N N . ILE A 1 256 ? -8.363 2.896 15.685 1.00 97.31 256 ILE A N 1
ATOM 2077 C CA . ILE A 1 256 ? -7.776 3.916 14.808 1.00 97.31 256 ILE A CA 1
ATOM 2078 C C . ILE A 1 256 ? -6.473 4.460 15.390 1.00 97.31 256 ILE A C 1
ATOM 2080 O O . ILE A 1 256 ? -6.204 4.305 16.583 1.00 97.31 256 ILE A O 1
ATOM 2084 N N . LYS A 1 257 ? -5.655 5.119 14.565 1.00 96.81 257 LYS A N 1
ATOM 2085 C CA . LYS A 1 257 ? -4.451 5.820 15.024 1.00 96.81 257 LYS A CA 1
ATOM 2086 C C . LYS A 1 257 ? -4.797 6.835 16.103 1.00 96.81 257 LYS A C 1
ATOM 2088 O O . LYS A 1 257 ? -5.825 7.515 16.045 1.00 96.81 257 LYS A O 1
ATOM 2093 N N . LYS A 1 258 ? -3.890 6.985 17.066 1.00 95.62 258 LYS A N 1
ATOM 2094 C CA . LYS A 1 258 ? -4.033 7.886 18.218 1.00 95.62 258 LYS A CA 1
ATOM 2095 C C . LYS A 1 258 ? -4.535 9.283 17.819 1.00 95.62 258 LYS A C 1
ATOM 2097 O O . LYS A 1 258 ? -5.550 9.771 18.325 1.00 95.62 258 LYS A O 1
ATOM 2102 N N . ASN A 1 259 ? -3.854 9.894 16.851 1.00 93.88 259 ASN A N 1
ATOM 2103 C CA . ASN A 1 259 ? -4.088 11.280 16.433 1.00 93.88 259 ASN A CA 1
ATOM 2104 C C . ASN A 1 259 ? -5.238 11.439 15.429 1.00 93.88 259 ASN A C 1
ATOM 2106 O O . ASN A 1 259 ? -5.587 12.558 15.058 1.00 93.88 259 ASN A O 1
ATOM 2110 N N . GLN A 1 260 ? -5.840 10.335 14.995 1.00 92.94 260 GLN A N 1
ATOM 2111 C CA . GLN A 1 260 ? -6.863 10.347 13.966 1.00 92.94 260 GLN A CA 1
ATOM 2112 C C . GLN A 1 260 ? -8.200 10.817 14.547 1.00 92.94 260 GLN A C 1
ATOM 2114 O O . GLN A 1 260 ? -8.638 10.341 15.597 1.00 92.94 260 GLN A O 1
ATOM 2119 N N . LYS A 1 261 ? -8.859 11.765 13.880 1.00 92.25 261 LYS A N 1
ATOM 2120 C CA . LYS A 1 261 ? -10.188 12.270 14.255 1.00 92.25 261 LYS A CA 1
ATOM 2121 C C . LYS A 1 261 ? -11.168 11.990 13.124 1.00 92.25 261 LYS A C 1
ATOM 2123 O O . LYS A 1 261 ? -10.809 12.123 11.958 1.00 92.25 261 LYS A O 1
ATOM 2128 N N . ASN A 1 262 ? -12.384 11.590 13.472 1.00 93.94 262 ASN A N 1
ATOM 2129 C CA . ASN A 1 262 ? -13.453 11.352 12.515 1.00 93.94 262 ASN A CA 1
ATOM 2130 C C . ASN A 1 262 ? -14.798 11.590 13.209 1.00 93.94 262 ASN A C 1
ATOM 2132 O O . ASN A 1 262 ? -15.060 10.990 14.252 1.00 93.94 262 ASN A O 1
ATOM 2136 N N . VAL A 1 263 ? -15.630 12.440 12.606 1.00 95.00 263 VAL A N 1
ATOM 2137 C CA . VAL A 1 263 ? -16.957 12.824 13.115 1.00 95.00 263 VAL A CA 1
ATOM 2138 C C . VAL A 1 263 ? -17.874 11.617 13.337 1.00 95.00 263 VAL A C 1
ATOM 2140 O O . VAL A 1 263 ? -18.691 11.605 14.251 1.00 95.00 263 VAL A O 1
ATOM 2143 N N . CYS A 1 264 ? -17.692 10.540 12.569 1.00 95.00 264 CYS A N 1
ATOM 2144 C CA . CYS A 1 264 ? -18.502 9.331 12.689 1.00 95.00 264 CYS A CA 1
ATOM 2145 C C . CYS A 1 264 ? -18.225 8.513 13.949 1.00 95.00 264 CYS A C 1
ATOM 2147 O O . CYS A 1 264 ? -19.010 7.621 14.270 1.00 95.00 264 CYS A O 1
ATOM 2149 N N . PHE A 1 265 ? -17.135 8.804 14.662 1.00 95.25 265 PHE A N 1
ATOM 2150 C CA . PHE A 1 265 ? -16.758 8.100 15.884 1.00 95.25 265 PHE A CA 1
ATOM 2151 C C . PHE A 1 265 ? -16.908 8.957 17.146 1.00 95.25 265 PHE A C 1
ATOM 2153 O O . PHE A 1 265 ? -16.524 8.507 18.218 1.00 95.25 265 PHE A O 1
ATOM 2160 N N . GLU A 1 266 ? -17.479 10.163 17.055 1.00 91.62 266 GLU A N 1
ATOM 2161 C CA . GLU A 1 266 ? -17.668 11.052 18.216 1.00 91.62 266 GLU A CA 1
ATOM 2162 C C . GLU A 1 266 ? -18.615 10.469 19.272 1.00 91.62 266 GLU A C 1
ATOM 2164 O O . GLU A 1 266 ? -18.452 10.734 20.458 1.00 91.62 266 GLU A O 1
ATOM 2169 N N . ALA A 1 267 ? -19.563 9.626 18.853 1.00 90.94 267 ALA A N 1
ATOM 2170 C CA . ALA A 1 267 ? -20.475 8.915 19.749 1.00 90.94 267 ALA A CA 1
ATOM 2171 C C . ALA A 1 267 ? -19.852 7.672 20.422 1.00 90.94 267 ALA A C 1
ATOM 2173 O O . ALA A 1 267 ? -20.539 6.978 21.168 1.00 90.94 267 ALA A O 1
ATOM 2174 N N . PHE A 1 268 ? -18.591 7.339 20.125 1.00 95.31 268 PHE A N 1
ATOM 2175 C CA . PHE A 1 268 ? -17.893 6.210 20.739 1.00 95.31 268 PHE A CA 1
ATOM 2176 C C . PHE A 1 268 ? -17.013 6.702 21.892 1.00 95.31 268 PHE A C 1
ATOM 2178 O O . PHE A 1 268 ? -16.253 7.661 21.754 1.00 95.31 268 PHE A O 1
ATOM 2185 N N . GLU A 1 269 ? -17.061 6.002 23.019 1.00 96.44 269 GLU A N 1
ATOM 2186 C CA . GLU A 1 269 ? -16.260 6.309 24.197 1.00 96.44 269 GLU A CA 1
ATOM 2187 C C . GLU A 1 269 ? -14.856 5.716 24.073 1.00 96.44 269 GLU A C 1
ATOM 2189 O O . GLU A 1 269 ? -14.676 4.549 23.718 1.00 96.44 269 GLU A O 1
ATOM 2194 N N . LYS A 1 270 ? -13.833 6.513 24.391 1.00 96.88 270 LYS A N 1
ATOM 2195 C CA . LYS A 1 270 ? -12.444 6.053 24.387 1.00 96.88 270 LYS A CA 1
ATOM 2196 C C . LYS A 1 270 ? -12.147 5.219 25.631 1.00 96.88 270 LYS A C 1
ATOM 2198 O O . LYS A 1 270 ? -12.092 5.756 26.730 1.00 96.88 270 LYS A O 1
ATOM 2203 N N . VAL A 1 271 ? -11.846 3.939 25.428 1.00 97.31 271 VAL A N 1
ATOM 2204 C CA . VAL A 1 271 ? -11.552 2.978 26.508 1.00 97.31 271 VAL A CA 1
ATOM 2205 C C . VAL A 1 271 ? -10.073 2.589 26.599 1.00 97.31 271 VAL A C 1
ATOM 2207 O O . VAL A 1 271 ? -9.654 2.003 27.594 1.00 97.31 271 VAL A O 1
ATOM 2210 N N . TYR A 1 272 ? -9.278 2.890 25.566 1.00 97.94 272 TYR A N 1
ATOM 2211 C CA . TYR A 1 272 ? -7.838 2.622 25.529 1.00 97.94 272 TYR A CA 1
ATOM 2212 C C . TYR A 1 272 ? -7.113 3.594 24.591 1.00 97.94 272 TYR A C 1
ATOM 2214 O O . TYR A 1 272 ? -7.648 3.969 23.546 1.00 97.94 272 TYR A O 1
ATOM 2222 N N . GLU A 1 273 ? -5.882 3.968 24.937 1.00 97.81 273 GLU A N 1
ATOM 2223 C CA . GLU A 1 273 ? -4.979 4.756 24.095 1.00 97.81 273 GLU A CA 1
ATOM 2224 C C . GLU A 1 273 ? -3.518 4.436 24.440 1.00 97.81 273 GLU A C 1
ATOM 2226 O O . GLU A 1 273 ? -3.154 4.413 25.615 1.00 97.81 273 GLU A O 1
ATOM 2231 N N . ASP A 1 274 ? -2.686 4.226 23.420 1.00 96.25 274 ASP A N 1
ATOM 2232 C CA . ASP A 1 274 ? -1.232 4.091 23.538 1.00 96.25 274 ASP A CA 1
ATOM 2233 C C . ASP A 1 274 ? -0.506 5.103 22.621 1.00 96.25 274 ASP A C 1
ATOM 2235 O O . ASP A 1 274 ? -1.071 6.123 22.210 1.00 96.25 274 ASP A O 1
ATOM 2239 N N . SER A 1 275 ? 0.785 4.898 22.342 1.00 95.06 275 SER A N 1
ATOM 2240 C CA . SER A 1 275 ? 1.558 5.776 21.451 1.00 95.06 275 SER A CA 1
ATOM 2241 C C . SER A 1 275 ? 1.169 5.668 19.969 1.00 95.06 275 SER A C 1
ATOM 2243 O O . SER A 1 275 ? 1.435 6.604 19.217 1.00 95.06 275 SER A O 1
ATOM 2245 N N . ILE A 1 276 ? 0.530 4.574 19.555 1.00 96.19 276 ILE A N 1
ATOM 2246 C CA . ILE A 1 276 ? 0.227 4.209 18.165 1.00 96.19 276 ILE A CA 1
ATOM 2247 C C . ILE A 1 276 ? -1.273 4.373 17.874 1.00 96.19 276 ILE A C 1
ATOM 2249 O O . ILE A 1 276 ? -1.665 5.011 16.891 1.00 96.19 276 ILE A O 1
ATOM 2253 N N . ALA A 1 277 ? -2.130 3.817 18.727 1.00 97.75 277 ALA A N 1
ATOM 2254 C CA . ALA A 1 277 ? -3.546 3.612 18.476 1.00 97.75 277 ALA A CA 1
ATOM 2255 C C . ALA A 1 277 ? -4.423 3.984 19.675 1.00 97.75 277 ALA A C 1
ATOM 2257 O O . ALA A 1 277 ? -3.981 4.100 20.817 1.00 97.75 277 ALA A O 1
ATOM 2258 N N . LYS A 1 278 ? -5.714 4.139 19.397 1.00 97.62 278 LYS A N 1
ATOM 2259 C CA . LYS A 1 278 ? -6.770 4.236 20.401 1.00 97.62 278 LYS A CA 1
ATOM 2260 C C . LYS A 1 278 ? -7.921 3.308 20.051 1.00 97.62 278 LYS A C 1
ATOM 2262 O O . LYS A 1 278 ? -8.188 3.055 18.874 1.00 97.62 278 LYS A O 1
ATOM 2267 N N . VAL A 1 279 ? -8.598 2.831 21.089 1.00 98.06 279 VAL A N 1
ATOM 2268 C CA . VAL A 1 279 ? -9.784 1.980 20.984 1.00 98.06 279 VAL A CA 1
ATOM 2269 C C . VAL A 1 279 ? -10.976 2.748 21.523 1.00 98.06 279 VAL A C 1
ATOM 2271 O O . VAL A 1 279 ? -10.954 3.237 22.657 1.00 98.06 279 VAL A O 1
ATOM 2274 N N . LEU A 1 280 ? -12.011 2.843 20.699 1.00 97.56 280 LEU A N 1
ATOM 2275 C CA . LEU A 1 280 ? -13.289 3.440 21.051 1.00 97.56 280 LEU A CA 1
ATOM 2276 C C . LEU A 1 280 ? -14.361 2.348 21.057 1.00 97.56 280 LEU A C 1
ATOM 2278 O O . LEU A 1 280 ? -14.331 1.451 20.216 1.00 97.56 280 LEU A O 1
ATOM 2282 N N . VAL A 1 281 ? -15.306 2.415 21.985 1.00 96.62 281 VAL A N 1
ATOM 2283 C CA . VAL A 1 281 ? -16.413 1.461 22.104 1.00 96.62 281 VAL A CA 1
ATOM 2284 C C . VAL A 1 281 ? -17.721 2.230 22.065 1.00 96.62 281 VAL A C 1
ATOM 2286 O O . VAL A 1 281 ? -17.820 3.338 22.585 1.00 96.62 281 VAL A O 1
ATOM 2289 N N . ARG A 1 282 ? -18.725 1.669 21.394 1.00 91.00 282 ARG A N 1
ATOM 2290 C CA . ARG A 1 282 ? -20.049 2.279 21.314 1.00 91.00 282 ARG A CA 1
ATOM 2291 C C . ARG A 1 282 ? -20.651 2.330 22.719 1.00 91.00 282 ARG A C 1
ATOM 2293 O O . ARG A 1 282 ? -20.806 1.277 23.337 1.00 91.00 282 ARG A O 1
ATOM 2300 N N . SER A 1 283 ? -20.967 3.527 23.213 1.00 75.62 283 SER A N 1
ATOM 2301 C CA . SER A 1 283 ? -21.716 3.681 24.463 1.00 75.62 283 SER A CA 1
ATOM 2302 C C . SER A 1 283 ? -23.062 2.960 24.326 1.00 75.62 283 SER A C 1
ATOM 2304 O O . SER A 1 283 ? -23.679 3.024 23.256 1.00 75.62 283 SER A O 1
ATOM 2306 N N . GLN A 1 284 ? -23.445 2.202 25.359 1.00 57.34 284 GLN A N 1
ATOM 2307 C CA . GLN A 1 284 ? -24.736 1.504 25.416 1.00 57.34 284 GLN A CA 1
ATOM 2308 C C . GLN A 1 284 ? -25.905 2.485 25.333 1.00 57.34 284 GLN A C 1
ATOM 2310 O O . GLN A 1 284 ? -25.778 3.593 25.901 1.00 57.34 284 GLN A O 1
#

Organism: NCBI:txid1797706

Mean predicted aligned error: 8.87 Å

Nearest PDB structures (foldseek):
  3rrl-assembly1_C  TM=2.122E-01  e=1.227E+00  Helicobacter pylori

Solvent-accessible surface area (backbone atoms only — not comparable to full-atom values): 15884 Å² total; per-residue (Å²): 125,64,66,65,50,51,50,51,50,51,50,51,52,50,50,53,50,50,49,5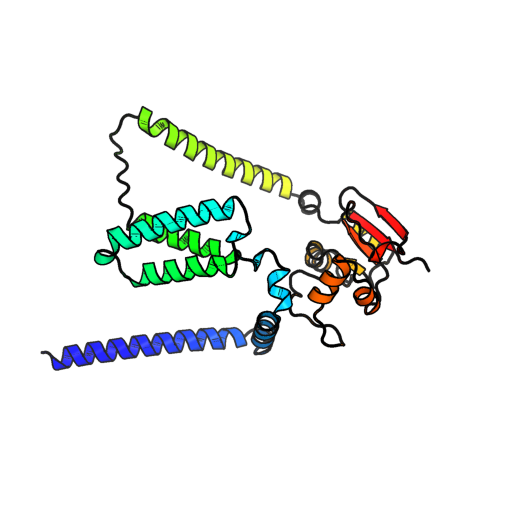0,52,50,50,53,49,50,54,56,55,55,54,45,75,43,100,52,27,71,54,52,56,52,49,53,52,43,44,70,68,40,73,81,49,49,80,75,38,76,62,44,30,36,36,78,79,41,83,68,61,30,57,56,51,49,52,52,49,52,54,50,51,52,47,47,74,77,38,51,95,80,48,71,63,65,61,56,52,52,43,50,52,36,50,55,41,13,61,56,24,31,69,40,42,62,58,29,52,55,47,48,51,55,51,43,71,73,70,53,85,76,76,76,65,84,87,55,61,68,75,80,44,44,64,58,55,51,52,51,50,49,52,51,48,50,50,51,51,50,49,51,50,50,52,62,55,46,72,41,68,68,55,34,38,52,74,72,61,49,54,61,66,63,50,52,50,35,59,75,71,67,56,38,59,32,28,39,47,44,51,91,46,19,60,56,41,56,68,76,40,76,83,40,52,67,64,39,36,81,88,39,61,57,37,59,47,98,87,68,46,44,48,48,58,37,52,53,36,33,73,73,47,42,42,70,51,52,70,80,47,77,66,43,32,38,41,41,50,51,89,64,83,55,76,63,50,69,76,33,46,77,79,46,74,60,98,54,26,28,35,27,34,55,65,131

Secondary structure (DSSP, 8-state):
-HHHHHHHHHHHHHHHHHHHHHHHHHHHHHHHTSTTTTHHHHHHHHHHH-TTTTTT-GGGS-GGGSTTHHHHHHHHHHHHHHHHHHHGGGS-HHHHHHHHHHHHHTTT-GGGHHHHHHHHHHHHHHH------TTS-HHHHHHHHHHHHHHHHHHHHHHHHHHHHTTSHHHHHHHTT--HHHHHHHHHTT--SSEEE-GGGHHHHHHHSTT---S--TT-TT-B-TTS-BHHHHHHHHHTT-THHHHTS---EEEEETT---GGGTTEEEEEE-SSEEEEEE--

Sequence (284 aa):
MGIDFLWKSANRRSWWLANRIYTIGAAFLGTLVTPYHLGLWQTVIKDLSGSKIWTGIAEWTPIAKYFPTNALFALSGLIFIYMLLTKFKKVEPVWFLVGAGIFCSAFLVNNLSFFWVAIFIFVTARNFDFKLNIMSDFWAKLPIVISTSAVFLALILNLTANIIESASLEVRLKLDNYPVQAMNFIKQKGFTHGLFNEYAWGGFIDWQFSGVKVFIDGRMTGWRNANGRYILADYLSIWKGECESLRNYDVKVVLIKKNQKNVCFEAFEKVYEDSIAKVLVRSQ

Foldseek 3Di:
DPPVVVVVVVVVVVVVVVVVVVVVVVVLVVCCPDPCRCVVVVLVVLLVPPVVLQVLDPQQAAPCVDPPSNVVLVVLVVVLVVLCVPCVVPDDVVLSVVLVVLSVVNNRGVNSVVVNVVSSCVSCVVRVPPPPPPPPDPVVCVVVCVVVVVVVVVVVVVVVVCCVQPVDVVSVCVVVLAPVVVLVVCVVVVVQPQEEEDQDRQVVCVVPPPSRDYLHYPSQSSPADPVRHRSVVLVVCQLVQVLVSVVVTSHFKYKDFQPDDGPNQPQWDWPDDDNRITMTGHDD

Radius of gyration: 26.84 Å; Cα contacts (8 Å, |Δi|>4): 269; chains: 1; bounding box: 70×40×80 Å